Protein AF-A0A1J3DYW4-F1 (afdb_monomer_lite)

Radius of gyration: 25.85 Å; chains: 1; bounding box: 91×41×61 Å

Structure (mmCIF, N/CA/C/O backbone):
data_AF-A0A1J3DYW4-F1
#
_entry.id   AF-A0A1J3DYW4-F1
#
loop_
_atom_site.group_PDB
_atom_site.id
_atom_site.type_symbol
_atom_site.label_atom_id
_atom_site.label_alt_id
_atom_site.label_comp_id
_atom_site.label_asym_id
_atom_site.label_entity_id
_atom_site.label_seq_id
_atom_site.pdbx_PDB_ins_code
_atom_site.Cartn_x
_atom_site.Cartn_y
_atom_site.Cartn_z
_atom_site.occupancy
_atom_site.B_iso_or_equiv
_atom_site.auth_seq_id
_atom_site.auth_comp_id
_atom_site.auth_asym_id
_atom_site.auth_atom_id
_atom_site.pdbx_PDB_model_num
ATOM 1 N N . VAL A 1 1 ? -11.885 -9.796 25.491 1.00 83.81 1 VAL A N 1
ATOM 2 C CA . VAL A 1 1 ? -11.587 -8.371 25.211 1.00 83.81 1 VAL A CA 1
ATOM 3 C C . VAL A 1 1 ? -12.861 -7.568 24.976 1.00 83.81 1 VAL A C 1
ATOM 5 O O . VAL A 1 1 ? -13.118 -6.668 25.764 1.00 83.81 1 VAL A O 1
ATOM 8 N N . ALA A 1 2 ? -13.707 -7.932 24.002 1.00 85.75 2 ALA A N 1
ATOM 9 C CA . ALA A 1 2 ? -14.958 -7.214 23.707 1.00 85.75 2 ALA A CA 1
ATOM 10 C C . ALA A 1 2 ? -15.879 -7.002 24.930 1.00 85.75 2 ALA A C 1
ATOM 12 O O . ALA A 1 2 ? -16.337 -5.891 25.163 1.00 85.75 2 ALA A O 1
ATOM 13 N N . SER A 1 3 ? -16.066 -8.018 25.781 1.00 86.50 3 SER A N 1
ATOM 14 C CA . SER A 1 3 ? -16.864 -7.903 27.018 1.00 86.50 3 SER A CA 1
ATOM 15 C C . SER A 1 3 ? -16.279 -6.935 28.057 1.00 86.50 3 SER A C 1
ATOM 17 O O . SER A 1 3 ? -17.017 -6.285 28.795 1.00 86.50 3 SER A O 1
ATOM 19 N N . ILE A 1 4 ? -14.949 -6.826 28.120 1.00 88.75 4 ILE A N 1
ATOM 20 C CA . ILE A 1 4 ? -14.252 -5.894 29.014 1.00 88.75 4 ILE A CA 1
ATOM 21 C C . ILE A 1 4 ? -14.426 -4.469 28.486 1.00 88.75 4 ILE A C 1
ATOM 23 O O . ILE A 1 4 ? -14.800 -3.584 29.251 1.00 88.75 4 ILE A O 1
ATOM 27 N N . LEU A 1 5 ? -14.227 -4.268 27.178 1.00 87.50 5 LEU A N 1
ATOM 28 C CA . LEU A 1 5 ? -14.462 -2.983 26.518 1.00 87.50 5 LEU A CA 1
ATOM 29 C C . LEU A 1 5 ? -15.913 -2.530 26.687 1.00 87.50 5 LEU A C 1
ATOM 31 O O . LEU A 1 5 ? -16.144 -1.393 27.078 1.00 87.50 5 LEU A O 1
ATOM 35 N N . GLU A 1 6 ? -16.892 -3.414 26.485 1.00 88.00 6 GLU A N 1
ATOM 36 C CA . GLU A 1 6 ? -18.301 -3.076 26.701 1.00 88.00 6 GLU A CA 1
ATOM 37 C C . GLU A 1 6 ? -18.555 -2.606 28.139 1.00 88.00 6 GLU A C 1
ATOM 39 O O . GLU A 1 6 ? -19.178 -1.562 28.347 1.00 88.00 6 GLU A O 1
ATOM 44 N N . LYS A 1 7 ? -18.045 -3.342 29.134 1.00 88.69 7 LYS A N 1
ATOM 45 C CA . LYS A 1 7 ? -18.214 -2.992 30.548 1.00 88.69 7 LYS A CA 1
ATOM 46 C C . LYS A 1 7 ? -17.622 -1.617 30.871 1.00 88.69 7 LYS A C 1
ATOM 48 O O . LYS A 1 7 ? -18.259 -0.839 31.575 1.00 88.69 7 LYS A O 1
ATOM 53 N N . LEU A 1 8 ? -16.432 -1.318 30.351 1.00 87.88 8 LEU A N 1
ATOM 54 C CA . LEU A 1 8 ? -15.772 -0.025 30.547 1.00 87.88 8 LEU A CA 1
ATOM 55 C C . LEU A 1 8 ? -16.524 1.113 29.842 1.00 87.88 8 LEU A C 1
ATOM 57 O O . LEU A 1 8 ? -16.696 2.188 30.409 1.00 87.88 8 LEU A O 1
ATOM 61 N N . LEU A 1 9 ? -17.043 0.866 28.637 1.00 86.88 9 LEU A N 1
ATOM 62 C CA . LEU A 1 9 ? -17.790 1.861 27.865 1.00 86.88 9 LEU A CA 1
ATOM 63 C C . LEU A 1 9 ? -19.141 2.213 28.498 1.00 86.88 9 LEU A C 1
ATOM 65 O O . LEU A 1 9 ? -19.557 3.371 28.414 1.00 86.88 9 LEU A O 1
ATOM 69 N N . ARG A 1 10 ? -19.804 1.239 29.137 1.00 86.50 10 ARG A N 1
ATOM 70 C CA . ARG A 1 10 ? -21.077 1.419 29.859 1.00 86.50 10 ARG A CA 1
ATOM 71 C C . ARG A 1 10 ? -20.917 2.005 31.265 1.00 86.50 10 ARG A C 1
ATOM 73 O O . ARG A 1 10 ? -21.919 2.371 31.869 1.00 86.50 10 ARG A O 1
ATOM 80 N N . SE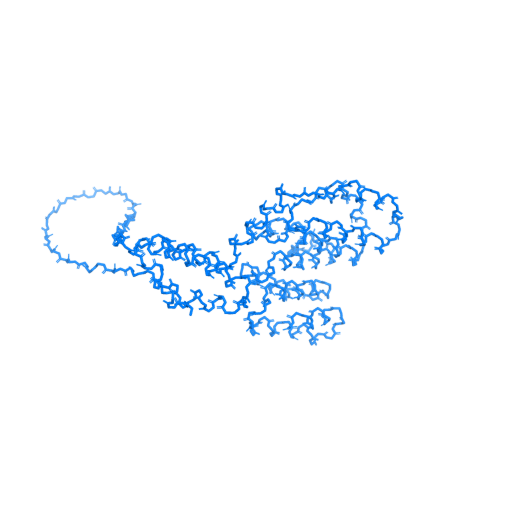R A 1 11 ? -19.697 2.086 31.797 1.00 87.12 11 SER A N 1
ATOM 81 C CA . SER A 1 11 ? -19.447 2.692 33.109 1.00 87.12 11 SER A CA 1
ATOM 82 C C . SER A 1 11 ? -19.747 4.194 33.090 1.00 87.12 11 SER A C 1
ATOM 84 O O . SER A 1 11 ? -19.424 4.889 32.128 1.00 87.12 11 SER A O 1
ATOM 86 N N . GLU A 1 12 ? -20.325 4.736 34.162 1.00 81.75 12 GLU A N 1
ATOM 87 C CA . GLU A 1 12 ? -20.542 6.186 34.296 1.00 81.75 12 GLU A CA 1
ATOM 88 C C . GLU A 1 12 ? -19.220 6.954 34.479 1.00 81.75 12 GLU A C 1
ATOM 90 O O . GLU A 1 12 ? -19.135 8.145 34.167 1.00 81.75 12 GLU A O 1
ATOM 95 N N . SER A 1 13 ? -18.162 6.268 34.929 1.00 87.62 13 SER A N 1
ATOM 96 C CA . SER A 1 13 ? -16.843 6.859 35.150 1.00 87.62 13 SER A CA 1
ATOM 97 C C . SER A 1 13 ? -16.181 7.300 33.841 1.00 87.62 13 SER A C 1
ATOM 99 O O . SER A 1 13 ? -16.144 6.567 32.850 1.00 87.62 13 SER A O 1
ATOM 101 N N . LYS A 1 14 ? -15.605 8.508 33.845 1.00 86.19 14 LYS A N 1
ATOM 102 C CA . LYS A 1 14 ? -14.791 9.009 32.726 1.00 86.19 14 LYS A CA 1
ATOM 103 C C . LYS A 1 14 ? -13.456 8.272 32.615 1.00 86.19 14 LYS A C 1
ATOM 105 O O . LYS A 1 14 ? -12.987 8.064 31.499 1.00 86.19 14 LYS A O 1
ATOM 110 N N . ASP A 1 15 ? -12.881 7.856 33.739 1.00 89.62 15 ASP A N 1
ATOM 111 C CA . ASP A 1 15 ? -11.576 7.188 33.771 1.00 89.62 15 ASP A CA 1
ATOM 112 C C . ASP A 1 15 ? -11.649 5.797 33.129 1.00 89.62 15 ASP A C 1
ATOM 114 O O . ASP A 1 15 ? -10.761 5.414 32.371 1.00 89.62 15 ASP A O 1
ATOM 118 N N . ASP A 1 16 ? -12.762 5.084 33.328 1.00 89.56 16 ASP A N 1
ATOM 119 C CA . ASP A 1 16 ? -13.006 3.784 32.691 1.00 89.56 16 ASP A CA 1
ATOM 120 C C . ASP A 1 16 ? -13.134 3.918 31.167 1.00 89.56 16 ASP A C 1
ATOM 122 O O . ASP A 1 16 ? -12.628 3.083 30.415 1.00 89.56 16 ASP A O 1
ATOM 126 N N . ALA A 1 17 ? -13.766 4.997 30.692 1.00 87.25 17 ALA A N 1
ATOM 127 C CA . ALA A 1 17 ? -13.866 5.284 29.264 1.00 87.25 17 ALA A CA 1
ATOM 128 C C . ALA A 1 17 ? -12.496 5.617 28.648 1.00 87.25 17 ALA A C 1
ATOM 130 O O . ALA A 1 17 ? -12.207 5.180 27.535 1.00 87.25 17 ALA A O 1
ATOM 131 N N . LEU A 1 18 ? -11.635 6.349 29.364 1.00 90.56 18 LEU A N 1
ATOM 132 C CA . LEU A 1 18 ? -10.259 6.615 28.927 1.00 90.56 18 LEU A CA 1
ATOM 133 C C . LEU A 1 18 ? -9.419 5.333 28.893 1.00 90.56 18 LEU A C 1
ATOM 135 O O . LEU A 1 18 ? -8.692 5.111 27.925 1.00 90.56 18 LEU A O 1
ATOM 139 N N . LEU A 1 19 ? -9.573 4.458 29.890 1.00 92.94 19 LEU A N 1
ATOM 140 C CA . LEU A 1 19 ? -8.917 3.152 29.910 1.00 92.94 19 LEU A CA 1
ATOM 141 C C . LEU A 1 19 ? -9.352 2.288 28.716 1.00 92.94 19 LEU A C 1
ATOM 143 O O . LEU A 1 19 ? -8.514 1.642 28.093 1.00 92.94 19 LEU A O 1
ATOM 147 N N . ALA A 1 20 ? -10.637 2.317 28.346 1.00 91.75 20 ALA A N 1
ATOM 148 C CA . ALA A 1 20 ? -11.128 1.618 27.158 1.00 91.75 20 ALA A CA 1
ATOM 149 C C . ALA A 1 20 ? -10.467 2.123 25.864 1.00 91.75 20 ALA A C 1
ATOM 151 O O . ALA A 1 20 ? -10.117 1.314 25.006 1.00 91.75 20 ALA A O 1
ATOM 152 N N . LEU A 1 21 ? -10.262 3.441 25.730 1.00 91.50 21 LEU A N 1
ATOM 153 C CA . LEU A 1 21 ? -9.551 4.017 24.583 1.00 91.50 21 LEU A CA 1
ATOM 154 C C . LEU A 1 21 ? -8.080 3.586 24.561 1.00 91.50 21 LEU A C 1
ATOM 156 O O . LEU A 1 21 ? -7.573 3.230 23.503 1.00 91.50 21 LEU A O 1
ATOM 160 N N . GLN A 1 22 ? -7.409 3.571 25.716 1.00 93.12 22 GLN A N 1
ATOM 161 C CA . GLN A 1 22 ? -6.020 3.119 25.810 1.00 93.12 22 GLN A CA 1
ATOM 162 C C . GLN A 1 22 ? -5.874 1.643 25.422 1.00 93.12 22 GLN A C 1
ATOM 164 O O . GLN A 1 22 ? -4.984 1.310 24.647 1.00 93.12 22 GLN A O 1
ATOM 169 N N . ILE A 1 23 ? -6.782 0.780 25.893 1.00 92.94 23 ILE A N 1
ATOM 170 C CA . ILE A 1 23 ? -6.826 -0.630 25.483 1.00 92.94 23 ILE A CA 1
ATOM 171 C C . ILE A 1 23 ? -7.050 -0.735 23.969 1.00 92.94 23 ILE A C 1
ATOM 173 O O . ILE A 1 23 ? -6.397 -1.538 23.317 1.00 92.94 23 ILE A O 1
ATOM 177 N N . ALA A 1 24 ? -7.941 0.074 23.388 1.00 92.44 24 ALA A N 1
ATOM 178 C CA . ALA A 1 24 ? -8.177 0.052 21.946 1.00 92.44 24 ALA A CA 1
ATOM 179 C C . ALA A 1 24 ? -6.919 0.422 21.138 1.00 92.44 24 ALA A C 1
ATOM 181 O O . ALA A 1 24 ? -6.629 -0.248 20.152 1.00 92.44 24 ALA A O 1
ATOM 182 N N . PHE A 1 25 ? -6.155 1.435 21.563 1.00 93.31 25 PHE A N 1
ATOM 183 C CA . PHE A 1 25 ? -4.882 1.782 20.919 1.00 93.31 25 PHE A CA 1
ATOM 184 C C . PHE A 1 25 ? -3.828 0.679 21.072 1.00 93.31 25 PHE A C 1
ATOM 186 O O . PHE A 1 25 ? -3.186 0.323 20.089 1.00 93.31 25 PHE A O 1
ATOM 193 N N . ASP A 1 26 ? -3.700 0.095 22.265 1.00 93.94 26 ASP A N 1
ATOM 194 C CA . ASP A 1 26 ? -2.751 -0.995 22.533 1.00 93.94 26 ASP A CA 1
ATOM 195 C C . ASP A 1 26 ? -3.051 -2.244 21.688 1.00 93.94 26 ASP A C 1
ATOM 197 O O . ASP A 1 26 ? -2.144 -2.876 21.149 1.00 93.94 26 ASP A O 1
ATOM 201 N N . LEU A 1 27 ? -4.336 -2.560 21.496 1.00 91.94 27 LEU A N 1
ATOM 202 C CA . LEU A 1 27 ? -4.761 -3.635 20.600 1.00 91.94 27 LEU A CA 1
ATOM 203 C C . LEU A 1 27 ? -4.361 -3.349 19.151 1.00 91.94 27 LEU A C 1
ATOM 205 O O . LEU A 1 27 ? -3.841 -4.234 18.482 1.00 91.94 27 LEU A O 1
ATOM 209 N N . VAL A 1 28 ? -4.587 -2.126 18.666 1.00 90.00 28 VAL A N 1
ATOM 210 C CA . VAL A 1 28 ? -4.258 -1.741 17.282 1.00 90.00 28 VAL A CA 1
ATOM 211 C C . VAL A 1 28 ? -2.754 -1.817 17.011 1.00 90.00 28 VAL A C 1
ATOM 213 O O . VAL A 1 28 ? -2.355 -2.135 15.894 1.00 90.00 28 VAL A O 1
ATOM 216 N N . GLU A 1 29 ? -1.916 -1.542 18.012 1.00 87.69 29 GLU A N 1
ATOM 217 C CA . GLU A 1 29 ? -0.458 -1.618 17.876 1.00 87.69 29 GLU A CA 1
ATOM 218 C C . GLU A 1 29 ? 0.088 -3.052 17.936 1.00 87.69 29 GLU A C 1
ATOM 220 O O . GLU A 1 29 ? 1.069 -3.350 17.252 1.00 87.69 29 GLU A O 1
ATOM 225 N N . ASN A 1 30 ? -0.526 -3.937 18.732 1.00 89.19 30 ASN A N 1
ATOM 226 C CA . ASN A 1 30 ? 0.065 -5.239 19.066 1.00 89.19 30 ASN A CA 1
ATOM 227 C C . ASN A 1 30 ? -0.644 -6.459 18.458 1.00 89.19 30 ASN A C 1
ATOM 229 O O . ASN A 1 30 ? -0.030 -7.523 18.370 1.00 89.19 30 ASN A O 1
ATOM 233 N N . GLU A 1 31 ? -1.905 -6.344 18.040 1.00 89.44 31 GLU A N 1
ATOM 234 C CA . GLU A 1 31 ? -2.703 -7.480 17.565 1.00 89.44 31 GLU A CA 1
ATOM 235 C C . GLU A 1 31 ? -2.880 -7.501 16.038 1.00 89.44 31 GLU A C 1
ATOM 237 O O . GLU A 1 31 ? -2.661 -6.521 15.325 1.00 89.44 31 GLU A O 1
ATOM 242 N N . HIS A 1 32 ? -3.294 -8.653 15.504 1.00 83.31 32 HIS A N 1
ATOM 243 C CA . HIS A 1 32 ? -3.508 -8.837 14.066 1.00 83.31 32 HIS A CA 1
ATOM 244 C C . HIS A 1 32 ? -4.858 -8.277 13.580 1.00 83.31 32 HIS A C 1
ATOM 246 O O . HIS A 1 32 ? -5.857 -8.316 14.298 1.00 83.31 32 HIS A O 1
ATOM 252 N N . GLN A 1 33 ? -4.930 -7.860 12.308 1.00 81.12 33 GLN A N 1
ATOM 253 C CA . GLN A 1 33 ? -6.123 -7.235 11.710 1.00 81.12 33 GLN A CA 1
ATOM 254 C C . GLN A 1 33 ? -7.400 -8.081 11.856 1.00 81.12 33 GLN A C 1
ATOM 256 O O . GLN A 1 33 ? -8.452 -7.557 12.215 1.00 81.12 33 GLN A O 1
ATOM 261 N N . ALA A 1 34 ? -7.310 -9.399 11.641 1.00 82.25 34 ALA A N 1
ATOM 262 C CA . ALA A 1 34 ? -8.445 -10.310 11.808 1.00 82.25 34 ALA A CA 1
ATOM 263 C C . ALA A 1 34 ? -9.000 -10.296 13.245 1.00 82.25 34 ALA A C 1
ATOM 265 O O . ALA A 1 34 ? -10.214 -10.343 13.456 1.00 82.25 34 ALA A O 1
ATOM 266 N N . PHE A 1 35 ? -8.117 -10.178 14.241 1.00 86.56 35 PHE A N 1
ATOM 267 C CA . PHE A 1 35 ? -8.521 -10.067 15.636 1.00 86.56 35 PHE A CA 1
ATOM 268 C C . PHE A 1 35 ? -9.217 -8.728 15.904 1.00 86.56 35 PHE A C 1
ATOM 270 O O . PHE A 1 35 ? -10.291 -8.722 16.504 1.00 86.56 35 PHE A O 1
ATOM 277 N N . LEU A 1 36 ? -8.676 -7.614 15.402 1.00 86.44 36 LEU A N 1
ATOM 278 C CA . LEU A 1 36 ? -9.275 -6.280 15.556 1.00 86.44 36 LEU A CA 1
ATOM 279 C C . LEU A 1 36 ? -10.687 -6.201 14.966 1.00 86.44 36 LEU A C 1
ATOM 281 O O . LEU A 1 36 ? -11.605 -5.733 15.644 1.00 86.44 36 LEU A O 1
ATOM 285 N N . MET A 1 37 ? -10.874 -6.739 13.757 1.00 83.19 37 MET A N 1
ATOM 286 C CA . MET A 1 37 ? -12.188 -6.840 13.112 1.00 83.19 37 MET A CA 1
ATOM 287 C C . MET A 1 37 ? -13.156 -7.652 13.977 1.00 83.19 37 MET A C 1
ATOM 289 O O . MET A 1 37 ? -14.240 -7.176 14.313 1.00 83.19 37 MET A O 1
ATOM 293 N N . SER A 1 38 ? -12.719 -8.820 14.466 1.00 85.25 38 SER A N 1
ATOM 294 C CA . SER A 1 38 ? -13.550 -9.652 15.341 1.00 85.25 38 SER A CA 1
ATOM 295 C C . SER A 1 38 ? -13.954 -8.929 16.633 1.00 85.25 38 SER A C 1
ATOM 297 O O . SER A 1 38 ? -15.106 -9.021 17.056 1.00 85.25 38 SER A O 1
ATOM 299 N N . VAL A 1 39 ? -13.049 -8.165 17.256 1.00 87.12 39 VAL A N 1
ATOM 300 C CA . VAL A 1 39 ? -13.354 -7.396 18.471 1.00 87.12 39 VAL A CA 1
ATOM 301 C C . VAL A 1 39 ? -14.363 -6.288 18.169 1.00 87.12 39 VAL A C 1
ATOM 303 O O . VAL A 1 39 ? -15.278 -6.082 18.966 1.00 87.12 39 VAL A O 1
ATOM 306 N N . GLY A 1 40 ? -14.231 -5.613 17.024 1.00 84.75 40 GLY A N 1
ATOM 307 C CA . GLY A 1 40 ? -15.171 -4.594 16.555 1.00 84.75 40 GLY A CA 1
ATOM 308 C C . GLY A 1 40 ? -16.584 -5.135 16.309 1.00 84.75 40 GLY A C 1
ATOM 309 O O . GLY A 1 40 ? -17.561 -4.501 16.726 1.00 84.75 40 GLY A O 1
ATOM 310 N N . ASP A 1 41 ? -16.687 -6.317 15.698 1.00 85.88 41 ASP A N 1
ATOM 311 C CA . ASP A 1 41 ? -17.957 -6.972 15.356 1.00 85.88 41 ASP A CA 1
ATOM 312 C C . ASP A 1 41 ? -18.692 -7.521 16.586 1.00 85.88 41 ASP A C 1
ATOM 314 O O . ASP A 1 41 ? -19.920 -7.483 16.658 1.00 85.88 41 ASP A O 1
ATOM 318 N N . HIS A 1 42 ? -17.948 -7.983 17.595 1.00 87.88 42 HIS A N 1
ATOM 319 C CA . HIS A 1 42 ? -18.517 -8.509 18.840 1.00 87.88 42 HIS A CA 1
ATOM 320 C C . HIS A 1 42 ? -18.944 -7.416 19.835 1.00 87.88 42 HIS A C 1
ATOM 322 O O . HIS A 1 42 ? -19.488 -7.738 20.895 1.00 87.88 42 HIS A O 1
ATOM 328 N N . LEU A 1 43 ? -18.710 -6.132 19.535 1.00 85.25 43 LEU A N 1
ATOM 329 C CA . LEU A 1 43 ? -19.205 -5.026 20.355 1.00 85.25 43 LEU A CA 1
ATOM 330 C C . LEU A 1 43 ? -20.682 -4.733 20.024 1.00 85.25 43 LEU A C 1
ATOM 332 O O . LEU A 1 43 ? -20.987 -4.345 18.890 1.00 85.25 43 LEU A O 1
ATOM 336 N N . PRO A 1 44 ? -21.603 -4.871 20.998 1.00 80.38 44 PRO A N 1
ATOM 337 C CA . PRO A 1 44 ? -23.033 -4.788 20.740 1.00 80.38 44 PRO A CA 1
ATOM 338 C C . PRO A 1 44 ? -23.460 -3.398 20.271 1.00 80.38 44 PRO A C 1
ATOM 340 O O . PRO A 1 44 ? -23.010 -2.371 20.781 1.00 80.38 44 PRO A O 1
ATOM 343 N N . ALA A 1 45 ? -24.380 -3.373 19.306 1.00 76.50 45 ALA A N 1
ATOM 344 C CA . ALA A 1 45 ? -25.013 -2.138 18.873 1.00 76.50 45 ALA A CA 1
ATOM 345 C C . ALA A 1 45 ? -25.814 -1.503 20.032 1.00 76.50 45 ALA A C 1
ATOM 347 O O . ALA A 1 45 ? -26.379 -2.225 20.863 1.00 76.50 45 ALA A O 1
ATOM 348 N N . PRO A 1 46 ? -25.876 -0.161 20.109 1.00 72.69 46 PRO A N 1
ATOM 349 C CA . PRO A 1 46 ? -26.730 0.519 21.075 1.00 72.69 46 PRO A CA 1
ATOM 350 C C . PRO A 1 46 ? -28.194 0.104 20.866 1.00 72.69 46 PRO A C 1
ATOM 352 O O . PRO A 1 46 ? -28.643 -0.088 19.735 1.00 72.69 46 PRO A O 1
ATOM 355 N N . LYS A 1 47 ? -28.942 -0.069 21.961 1.00 59.91 47 LYS A N 1
ATOM 356 C CA . LYS A 1 47 ? -30.343 -0.496 21.898 1.00 59.91 47 LYS A CA 1
ATOM 357 C C . LYS A 1 47 ? -31.205 0.665 21.403 1.00 59.91 47 LYS A C 1
ATOM 359 O O . LYS A 1 47 ? -31.433 1.620 22.133 1.00 59.91 47 LYS A O 1
ATOM 364 N N . THR A 1 48 ? -31.743 0.564 20.195 1.00 45.94 48 THR A N 1
ATOM 365 C CA . THR A 1 48 ? -32.867 1.395 19.751 1.00 45.94 48 THR A CA 1
ATOM 366 C C . THR A 1 48 ? -34.171 0.665 20.080 1.00 45.94 48 THR A C 1
ATOM 368 O O . THR A 1 48 ? -34.400 -0.454 19.622 1.00 45.94 48 THR A O 1
ATOM 371 N N . ARG A 1 49 ? -35.026 1.249 20.932 1.00 37.78 49 ARG A N 1
ATOM 372 C CA . ARG A 1 49 ? -36.377 0.716 21.183 1.00 37.78 49 ARG A CA 1
ATOM 373 C C . ARG A 1 49 ? -37.338 1.226 20.099 1.00 37.78 49 ARG A C 1
ATOM 375 O O . ARG A 1 49 ? -37.404 2.437 19.909 1.00 37.78 49 ARG A O 1
ATOM 382 N N . PRO A 1 50 ? -38.118 0.357 19.434 1.00 34.97 50 PRO A N 1
ATOM 383 C CA . PRO A 1 50 ? -39.292 0.784 18.680 1.00 34.97 50 PRO A CA 1
ATOM 384 C C . PRO A 1 50 ? -40.418 1.125 19.667 1.00 34.97 50 PRO A C 1
ATOM 386 O O . PRO A 1 50 ? -40.726 0.315 20.541 1.00 34.97 50 PRO A O 1
ATOM 389 N N . VAL A 1 51 ? -41.033 2.304 19.550 1.00 37.78 51 VAL A N 1
ATOM 390 C CA . VAL A 1 51 ? -42.246 2.634 20.317 1.00 37.78 51 VAL A CA 1
ATOM 391 C C . VAL A 1 51 ? -43.454 2.053 19.581 1.00 37.78 51 VAL A C 1
ATOM 393 O O . VAL A 1 51 ? -43.692 2.368 18.417 1.00 37.78 51 VAL A O 1
ATOM 396 N N . GLU A 1 52 ? -44.206 1.182 20.255 1.00 36.97 52 GLU A N 1
ATOM 397 C CA . GLU A 1 52 ? -45.478 0.646 19.769 1.00 36.97 52 GLU A CA 1
ATOM 398 C C . GLU A 1 52 ? -46.516 1.772 19.651 1.00 36.97 52 GLU A C 1
ATOM 400 O O . GLU A 1 52 ? -46.842 2.459 20.622 1.00 36.97 52 GLU A O 1
ATOM 405 N N . ALA A 1 53 ? -47.044 1.964 18.441 1.00 32.25 53 ALA A N 1
ATOM 406 C CA . ALA A 1 53 ? -48.086 2.939 18.160 1.00 32.25 53 ALA A CA 1
ATOM 407 C C . ALA A 1 53 ? -49.390 2.564 18.886 1.00 32.25 53 ALA A C 1
ATOM 409 O O . ALA A 1 53 ? -50.070 1.603 18.526 1.00 32.25 53 ALA A O 1
ATOM 410 N N . SER A 1 54 ? -49.768 3.356 19.890 1.00 29.58 54 SER A N 1
ATOM 411 C CA . SER A 1 54 ? -51.102 3.298 20.490 1.00 29.58 54 SER A CA 1
ATOM 412 C C . SER A 1 54 ? -52.091 4.015 19.568 1.00 29.58 54 SER A C 1
ATOM 414 O O . SER A 1 54 ? -52.047 5.234 19.426 1.00 29.58 54 SER A O 1
ATOM 416 N N . THR A 1 55 ? -52.967 3.259 18.909 1.00 27.69 55 THR A N 1
ATOM 417 C CA . THR A 1 55 ? -54.041 3.784 18.055 1.00 27.69 55 THR A CA 1
ATOM 418 C C . THR A 1 55 ? -55.221 4.224 18.922 1.00 27.69 55 THR A C 1
ATOM 420 O O . THR A 1 55 ? -55.974 3.391 19.424 1.00 27.69 55 THR A O 1
ATOM 423 N N . THR A 1 56 ? -55.426 5.531 19.080 1.00 27.86 56 THR A N 1
ATOM 424 C CA . THR A 1 56 ? -56.706 6.098 19.526 1.00 27.86 56 THR A CA 1
ATOM 425 C C . THR A 1 56 ? -57.475 6.633 18.321 1.00 27.86 56 THR A C 1
ATOM 427 O O . THR A 1 56 ? -57.052 7.563 17.641 1.00 27.86 56 THR A O 1
ATOM 430 N N . GLN A 1 57 ? -58.611 5.992 18.048 1.00 34.28 57 GLN A N 1
ATOM 431 C CA . GLN A 1 57 ? -59.623 6.421 17.086 1.00 34.28 57 GLN A CA 1
ATOM 432 C C . GLN A 1 57 ? -60.237 7.764 17.510 1.00 34.28 57 GLN A C 1
ATOM 434 O O . GLN A 1 57 ? -60.552 7.942 18.685 1.00 34.28 57 GLN A O 1
ATOM 439 N N . ASN A 1 58 ? -60.483 8.659 16.549 1.00 28.31 58 ASN A N 1
ATOM 440 C CA . ASN A 1 58 ? -61.701 9.472 16.533 1.00 28.31 58 ASN A CA 1
ATOM 441 C C . ASN A 1 58 ? -62.009 9.991 15.119 1.00 28.31 58 ASN A C 1
ATOM 443 O O . ASN A 1 58 ? -61.131 10.470 14.405 1.00 28.31 58 ASN A O 1
ATOM 447 N N . GLU A 1 59 ? -63.276 9.836 14.739 1.00 25.75 59 GLU A N 1
ATOM 448 C CA . GLU A 1 59 ? -63.875 10.112 13.432 1.00 25.75 59 GLU A CA 1
ATOM 449 C C . GLU A 1 59 ? -64.357 11.574 13.263 1.00 25.75 59 GLU A C 1
ATOM 451 O O . GLU A 1 59 ? -64.740 12.215 14.240 1.00 25.75 59 GLU A O 1
ATOM 456 N N . ASN A 1 60 ? -64.500 11.978 11.983 1.00 28.83 60 ASN A N 1
ATOM 457 C CA . ASN A 1 60 ? -65.423 12.987 11.399 1.00 28.83 60 ASN A CA 1
ATOM 458 C C . ASN A 1 60 ? -65.057 14.490 11.579 1.00 28.83 60 ASN A C 1
ATOM 460 O O . ASN A 1 60 ? -64.644 14.898 12.652 1.00 28.83 60 ASN A O 1
ATOM 464 N N . THR A 1 61 ? -65.147 15.419 10.603 1.00 27.25 61 THR A N 1
ATOM 465 C CA . THR A 1 61 ? -66.021 15.607 9.413 1.00 27.25 61 THR A CA 1
ATOM 466 C C . THR A 1 61 ? -65.429 16.588 8.356 1.00 27.25 61 THR A C 1
ATOM 468 O O . THR A 1 61 ? -64.927 17.640 8.731 1.00 27.25 61 THR A O 1
ATOM 471 N N . ALA A 1 62 ? -65.628 16.268 7.063 1.00 29.97 62 ALA A N 1
ATOM 472 C CA . ALA A 1 62 ? -66.001 17.082 5.872 1.00 29.97 62 ALA A CA 1
ATOM 473 C C . ALA A 1 62 ? -65.401 18.486 5.534 1.00 29.97 62 ALA A C 1
ATOM 475 O O . ALA A 1 62 ? -65.603 19.451 6.267 1.00 29.97 62 ALA A O 1
ATOM 476 N N . GLY A 1 63 ? -64.878 18.630 4.295 1.00 28.31 63 GLY A N 1
ATOM 477 C CA . GLY A 1 63 ? -64.741 19.900 3.537 1.00 28.31 63 GLY A CA 1
ATOM 478 C C . GLY A 1 63 ? -63.790 19.837 2.314 1.00 28.31 63 GLY A C 1
ATOM 479 O O . GLY A 1 63 ? -62.699 19.308 2.441 1.00 28.31 63 GLY A O 1
ATOM 480 N N . ASP A 1 64 ? -64.213 20.352 1.151 1.00 29.05 64 ASP A N 1
ATOM 481 C CA . ASP A 1 64 ? -63.677 20.209 -0.231 1.00 29.05 64 ASP A CA 1
ATOM 482 C C . ASP A 1 64 ? -62.230 20.702 -0.572 1.00 29.05 64 ASP A C 1
ATOM 484 O O . ASP A 1 64 ? -61.785 21.738 -0.094 1.00 29.05 64 ASP A O 1
ATOM 488 N N . VAL A 1 65 ? -61.588 19.952 -1.498 1.00 33.72 65 VAL A N 1
ATOM 489 C CA . VAL A 1 65 ? -60.485 20.135 -2.515 1.00 33.72 65 VAL A CA 1
ATOM 490 C C . VAL A 1 65 ? -59.875 21.527 -2.877 1.00 33.72 65 VAL A C 1
ATOM 492 O O . VAL A 1 65 ? -60.585 22.520 -2.747 1.00 33.72 65 VAL A O 1
ATOM 495 N N . PRO A 1 66 ? -58.688 21.639 -3.574 1.00 44.78 66 PRO A N 1
ATOM 496 C CA . PRO A 1 66 ? -57.567 20.690 -3.856 1.00 44.78 66 PRO A CA 1
ATOM 497 C C . PRO A 1 66 ? -56.101 21.282 -3.830 1.00 44.78 66 PRO A C 1
ATOM 499 O O . PRO A 1 66 ? -55.904 22.487 -3.736 1.00 44.78 66 PRO A O 1
ATOM 502 N N . MET A 1 67 ? -55.094 20.411 -4.078 1.00 35.53 67 MET A N 1
ATOM 503 C CA . MET A 1 67 ? -53.696 20.639 -4.559 1.00 35.53 67 MET A CA 1
ATOM 504 C C . MET A 1 67 ? -52.589 21.117 -3.586 1.00 35.53 67 MET A C 1
ATOM 506 O O . MET A 1 67 ? -52.374 22.313 -3.453 1.00 35.53 67 MET A O 1
ATOM 510 N N . THR A 1 68 ? -51.767 20.174 -3.096 1.00 29.22 68 THR A N 1
ATOM 511 C CA . THR A 1 68 ? -50.280 20.234 -3.060 1.00 29.22 68 THR A CA 1
ATOM 512 C C . THR A 1 68 ? -49.733 18.830 -2.772 1.00 29.22 68 THR A C 1
ATOM 514 O O . THR A 1 68 ? -50.038 18.262 -1.727 1.00 29.22 68 THR A O 1
ATOM 517 N N . ASP A 1 69 ? -48.948 18.269 -3.694 1.00 30.64 69 ASP A N 1
ATOM 518 C CA . ASP A 1 69 ? -48.224 17.005 -3.508 1.00 30.64 69 ASP A CA 1
ATOM 519 C C . ASP A 1 69 ? -46.874 17.304 -2.835 1.00 30.64 69 ASP A C 1
ATOM 521 O O . ASP A 1 69 ? -45.838 17.434 -3.483 1.00 30.64 69 ASP A O 1
ATOM 525 N N . GLU A 1 70 ? -46.915 17.514 -1.519 1.00 29.67 70 GLU A N 1
ATOM 526 C CA . GLU A 1 70 ? -45.740 17.450 -0.653 1.00 29.67 70 GLU A CA 1
ATOM 527 C C . GLU A 1 70 ? -45.923 16.262 0.289 1.00 29.67 70 GLU A C 1
ATOM 529 O O . GLU A 1 70 ? -46.694 16.294 1.249 1.00 29.67 70 GLU A O 1
ATOM 534 N N . THR A 1 71 ? -45.218 15.179 -0.029 1.00 30.34 71 THR A N 1
ATOM 535 C CA . THR A 1 71 ? -45.038 14.011 0.835 1.00 30.34 71 THR A CA 1
ATOM 536 C C . THR A 1 71 ? -44.583 14.475 2.228 1.00 30.34 71 THR A C 1
ATOM 538 O O . THR A 1 71 ? -43.494 15.047 2.335 1.00 30.34 71 THR A O 1
ATOM 541 N N . PRO A 1 72 ? -45.343 14.243 3.316 1.00 29.47 72 PRO A N 1
ATOM 542 C CA . PRO A 1 72 ? -44.872 14.564 4.651 1.00 29.47 72 PRO A CA 1
ATOM 543 C C . PRO A 1 72 ? -43.830 13.516 5.040 1.00 29.47 72 PRO A C 1
ATOM 545 O O . PRO A 1 72 ? -44.166 12.369 5.341 1.00 29.47 72 PRO A O 1
ATOM 548 N N . SER A 1 73 ? -42.556 13.904 5.026 1.00 30.14 73 SER A N 1
ATOM 549 C CA . SER A 1 73 ? -41.506 13.169 5.725 1.00 30.14 73 SER A CA 1
ATOM 550 C C . SER A 1 73 ? -41.884 13.114 7.201 1.00 30.14 73 SER A C 1
ATOM 552 O O . SER A 1 73 ? -41.783 14.108 7.917 1.00 30.14 73 SER A O 1
ATOM 554 N N . GLN A 1 74 ? -42.364 11.954 7.643 1.00 30.09 74 GLN A N 1
ATOM 555 C CA . GLN A 1 74 ? -42.513 11.635 9.054 1.00 30.09 74 GLN A CA 1
ATOM 556 C C . GLN A 1 74 ? -41.120 11.673 9.686 1.00 30.09 74 GLN A C 1
ATOM 558 O O . GLN A 1 74 ? -40.313 10.762 9.512 1.00 30.09 74 GLN A O 1
ATOM 563 N N . THR A 1 75 ? -40.820 12.761 10.388 1.00 31.80 75 THR A N 1
ATOM 564 C CA . THR A 1 75 ? -39.671 12.852 11.282 1.00 31.80 75 THR A CA 1
ATOM 565 C C . THR A 1 75 ? -39.978 11.974 12.489 1.00 31.80 75 THR A C 1
ATOM 567 O O . THR A 1 75 ? -40.687 12.376 13.406 1.00 31.80 75 THR A O 1
ATOM 570 N N . THR A 1 76 ? -39.505 10.732 12.460 1.00 31.59 76 THR A N 1
ATOM 571 C CA . THR A 1 76 ? -39.523 9.850 13.626 1.00 31.59 76 THR A CA 1
ATOM 572 C C . THR A 1 76 ? -38.558 10.430 14.660 1.00 31.59 76 THR A C 1
ATOM 574 O O . THR A 1 76 ? -37.341 10.355 14.489 1.00 31.59 76 THR A O 1
ATOM 577 N N . GLU A 1 77 ? -39.083 11.070 15.704 1.00 33.56 77 GLU A N 1
ATOM 578 C CA . GLU A 1 77 ? -38.290 11.479 16.865 1.00 33.56 77 GLU A CA 1
ATOM 579 C C . GLU A 1 77 ? -37.862 10.225 17.639 1.00 33.56 77 GLU A C 1
ATOM 581 O O . GLU A 1 77 ? -38.689 9.450 18.120 1.00 33.56 77 GLU A O 1
ATOM 586 N N . TYR A 1 78 ? -36.550 10.001 17.723 1.00 44.06 78 TYR A N 1
ATOM 587 C CA . TYR A 1 78 ? -35.952 8.949 18.538 1.00 44.06 78 TYR A CA 1
ATOM 588 C C . TYR A 1 78 ? -35.575 9.542 19.903 1.00 44.06 78 TYR A C 1
ATOM 590 O O . TYR A 1 78 ? -34.588 10.269 20.001 1.00 44.06 78 TYR A O 1
ATOM 598 N N . GLU A 1 79 ? -36.311 9.218 20.969 1.00 42.97 79 GLU A N 1
ATOM 599 C CA . GLU A 1 79 ? -35.827 9.440 22.340 1.00 42.97 79 GLU A CA 1
ATOM 600 C C . GLU A 1 79 ? -34.819 8.339 22.697 1.00 42.97 79 GLU A C 1
ATOM 602 O O . GLU A 1 79 ? -35.173 7.226 23.092 1.00 42.97 79 GLU A O 1
ATOM 607 N N . THR A 1 80 ? -33.531 8.628 22.521 1.00 49.16 80 THR A N 1
ATOM 608 C CA . THR A 1 80 ? -32.449 7.804 23.073 1.00 49.16 80 THR A CA 1
ATOM 609 C C . THR A 1 80 ? -32.318 8.063 24.571 1.00 49.16 80 THR A C 1
ATOM 611 O O . THR A 1 80 ? -32.140 9.211 24.977 1.00 49.16 80 THR A O 1
ATOM 614 N N . ASP A 1 81 ? -32.343 7.004 25.384 1.00 64.62 81 ASP A N 1
ATOM 615 C CA . ASP A 1 81 ? -31.994 7.068 26.809 1.00 64.62 81 ASP A CA 1
ATOM 616 C C . ASP A 1 81 ? -30.597 7.722 26.955 1.00 64.62 81 ASP A C 1
ATOM 618 O O . ASP A 1 81 ? -29.662 7.295 26.262 1.00 64.62 81 ASP A O 1
ATOM 622 N N . PRO A 1 82 ? -30.409 8.769 27.786 1.00 72.50 82 PRO A N 1
ATOM 623 C CA . PRO A 1 82 ? -29.141 9.499 27.875 1.00 72.50 82 PRO A CA 1
ATOM 624 C C . PRO A 1 82 ? -27.923 8.606 28.165 1.00 72.50 82 PRO A C 1
ATOM 626 O O . PRO A 1 82 ? -26.825 8.903 27.691 1.00 72.50 82 PRO A O 1
ATOM 629 N N . ALA A 1 83 ? -28.099 7.488 28.877 1.00 73.50 83 ALA A N 1
ATOM 630 C CA . ALA A 1 83 ? -27.023 6.523 29.122 1.00 73.50 83 ALA A CA 1
ATOM 631 C C . ALA A 1 83 ? -26.614 5.741 27.855 1.00 73.50 83 ALA A C 1
ATOM 633 O O . ALA A 1 83 ? -25.422 5.517 27.619 1.00 73.50 83 ALA A O 1
ATOM 634 N N . ASP A 1 84 ? -27.577 5.370 27.006 1.00 79.75 84 ASP A N 1
ATOM 635 C CA . ASP A 1 84 ? -27.305 4.680 25.740 1.00 79.75 84 ASP A CA 1
ATOM 636 C C . ASP A 1 84 ? -26.754 5.643 24.673 1.00 79.75 84 ASP A C 1
ATOM 638 O O . ASP A 1 84 ? -25.937 5.230 23.847 1.00 79.75 84 ASP A O 1
ATOM 642 N N . ALA A 1 85 ? -27.102 6.935 24.730 1.00 82.62 85 ALA A N 1
ATOM 643 C CA . ALA A 1 85 ? -26.503 7.965 23.875 1.00 82.62 85 ALA A CA 1
ATOM 644 C C . ALA A 1 85 ? -24.998 8.151 24.158 1.00 82.62 85 ALA A C 1
ATOM 646 O O . ALA A 1 85 ? -24.182 8.169 23.232 1.00 82.62 85 ALA A O 1
ATOM 647 N N . VAL A 1 86 ? -24.608 8.208 25.439 1.00 85.00 86 VAL A N 1
ATOM 648 C CA . VAL A 1 86 ? -23.193 8.290 25.850 1.00 85.00 86 VAL A CA 1
ATOM 649 C C . VAL A 1 86 ? -22.430 7.023 25.456 1.00 85.00 86 VAL A C 1
ATOM 651 O O . VAL A 1 86 ? -21.301 7.104 24.965 1.00 85.00 86 VAL A O 1
ATOM 654 N N . TYR A 1 87 ? -23.040 5.847 25.629 1.00 85.62 87 TYR A N 1
ATOM 655 C CA . TYR A 1 87 ? -22.451 4.589 25.175 1.00 85.62 87 TYR A CA 1
ATOM 656 C C . TYR A 1 87 ? -22.241 4.574 23.655 1.00 85.62 87 TYR A C 1
ATOM 658 O O . TYR A 1 87 ? -21.158 4.208 23.202 1.00 85.62 87 TYR A O 1
ATOM 666 N N . ALA A 1 88 ? -23.226 5.021 22.870 1.00 85.94 88 ALA A N 1
ATOM 667 C CA . ALA A 1 88 ? -23.132 5.081 21.411 1.00 85.94 88 ALA A CA 1
ATOM 668 C C . ALA A 1 88 ? -21.996 6.003 20.934 1.00 85.94 88 ALA A C 1
ATOM 670 O O . ALA A 1 88 ? -21.230 5.634 20.038 1.00 85.94 88 ALA A O 1
ATOM 671 N N . GLU A 1 89 ? -21.828 7.171 21.563 1.00 88.00 89 GLU A N 1
ATOM 672 C CA . GLU A 1 89 ? -20.723 8.086 21.256 1.00 88.00 89 GLU A CA 1
ATOM 673 C C . GLU A 1 89 ? -19.361 7.428 21.535 1.00 88.00 89 GLU A C 1
ATOM 675 O O . GLU A 1 89 ? -18.463 7.430 20.687 1.00 88.00 89 GLU A O 1
ATOM 680 N N . ARG A 1 90 ? -19.202 6.821 22.717 1.00 88.75 90 ARG A N 1
ATOM 681 C CA . ARG A 1 90 ? -17.947 6.163 23.112 1.00 88.75 90 ARG A CA 1
ATOM 682 C C . ARG A 1 90 ? -17.645 4.943 22.245 1.00 88.75 90 ARG A C 1
ATOM 684 O O . ARG A 1 90 ? -16.495 4.739 21.859 1.00 88.75 90 ARG A O 1
ATOM 691 N N . LEU A 1 91 ? -18.670 4.166 21.904 1.00 88.06 91 LEU A N 1
ATOM 692 C CA . LEU A 1 91 ? -18.559 3.024 21.006 1.00 88.06 91 LEU A CA 1
ATOM 693 C C . LEU A 1 91 ? -18.088 3.461 19.618 1.00 88.06 91 LEU A C 1
ATOM 695 O O . LEU A 1 91 ? -17.217 2.813 19.046 1.00 88.06 91 LEU A O 1
ATOM 699 N N . THR A 1 92 ? -18.607 4.578 19.105 1.00 90.06 92 THR A N 1
ATOM 700 C CA . THR A 1 92 ? -18.182 5.137 17.813 1.00 90.06 92 THR A CA 1
ATOM 701 C C . THR A 1 92 ? -16.693 5.488 17.831 1.00 90.06 92 THR A C 1
ATOM 703 O O . THR A 1 92 ? -15.965 5.121 16.911 1.00 90.06 92 THR A O 1
ATOM 706 N N . LYS A 1 93 ? -16.207 6.116 18.912 1.00 90.19 93 LYS A N 1
ATOM 707 C CA . LYS A 1 93 ? -14.777 6.432 19.078 1.00 90.19 93 LYS A CA 1
ATOM 708 C C . LYS A 1 93 ? -13.911 5.175 19.137 1.00 90.19 93 LYS A C 1
ATOM 710 O O . LYS A 1 93 ? -12.911 5.101 18.433 1.00 90.19 93 LYS A O 1
ATOM 715 N N . VAL A 1 94 ? -14.301 4.177 19.934 1.00 90.50 94 VAL A N 1
ATOM 716 C CA . VAL A 1 94 ? -13.550 2.914 20.030 1.00 90.50 94 VAL A CA 1
ATOM 717 C C . VAL A 1 94 ? -13.545 2.172 18.698 1.00 90.50 94 VAL A C 1
ATOM 719 O O . VAL A 1 94 ? -12.486 1.720 18.283 1.00 90.50 94 VAL A O 1
ATOM 722 N N . LYS A 1 95 ? -14.675 2.096 17.986 1.00 89.38 95 LYS A N 1
ATOM 723 C CA . LYS A 1 95 ? -14.722 1.483 16.650 1.00 89.38 95 LYS A CA 1
ATOM 724 C C . LYS A 1 95 ? -13.826 2.220 15.649 1.00 89.38 95 LYS A C 1
ATOM 726 O O . LYS A 1 95 ? -13.140 1.559 14.883 1.00 89.38 95 LYS A O 1
ATOM 731 N N . GLY A 1 96 ? -13.768 3.553 15.702 1.00 89.31 96 GLY A N 1
ATOM 732 C CA . GLY A 1 96 ? -12.855 4.350 14.871 1.00 89.31 96 GLY A CA 1
ATOM 733 C C . GLY A 1 96 ? -11.368 4.204 15.228 1.00 89.31 96 GLY A C 1
ATOM 734 O O . GLY A 1 96 ? -10.504 4.479 14.395 1.00 89.31 96 GLY A O 1
ATOM 735 N N . ILE A 1 97 ? -11.046 3.789 16.456 1.00 91.75 97 ILE A N 1
ATOM 736 C CA . ILE A 1 97 ? -9.675 3.430 16.848 1.00 91.75 97 ILE A CA 1
ATOM 737 C C . ILE A 1 97 ? -9.364 2.009 16.389 1.00 91.75 97 ILE A C 1
ATOM 739 O O . ILE A 1 97 ? -8.359 1.809 15.721 1.00 91.75 97 ILE A O 1
ATOM 743 N N . LEU A 1 98 ? -10.243 1.046 16.689 1.00 89.06 98 LEU A N 1
ATOM 744 C CA . LEU A 1 98 ? -10.083 -0.364 16.315 1.00 89.06 98 LEU A CA 1
ATOM 745 C C . LEU A 1 98 ? -10.036 -0.578 14.797 1.00 89.06 98 LEU A C 1
ATOM 747 O O . LEU A 1 98 ? -9.396 -1.523 14.348 1.00 89.06 98 LEU A O 1
ATOM 751 N N . SER A 1 99 ? -10.668 0.298 14.008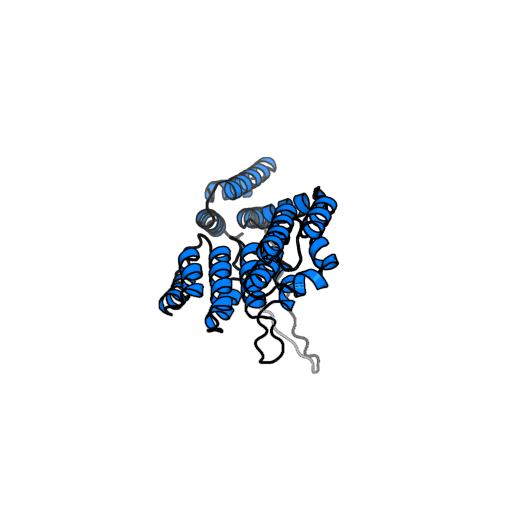 1.00 87.50 99 SER A N 1
ATOM 752 C CA . SER A 1 99 ? -10.528 0.296 12.548 1.00 87.50 99 SER A CA 1
ATOM 753 C C . SER A 1 99 ? -9.134 0.713 12.068 1.00 87.50 99 SER A C 1
ATOM 755 O O . SER A 1 99 ? -8.848 0.569 10.888 1.00 87.50 99 SER A O 1
ATOM 757 N N . GLY A 1 100 ? -8.290 1.271 12.941 1.00 88.38 100 GLY A N 1
ATOM 758 C CA . GLY A 1 100 ? -6.955 1.784 12.626 1.00 88.38 100 GLY A CA 1
ATOM 759 C C . GLY A 1 100 ? -6.943 3.173 11.979 1.00 88.38 100 GLY A C 1
ATOM 760 O O . GLY A 1 100 ? -5.912 3.852 12.001 1.00 88.38 100 GLY A O 1
ATOM 761 N N . GLU A 1 101 ? -8.083 3.659 11.473 1.00 88.00 101 GLU A N 1
ATOM 762 C CA . GLU A 1 101 ? -8.177 4.940 10.760 1.00 88.00 101 GLU A CA 1
ATOM 763 C C . GLU A 1 101 ? -7.715 6.124 11.617 1.00 88.00 101 GLU A C 1
ATOM 765 O O . GLU A 1 101 ? -6.980 6.989 11.136 1.00 88.00 101 GLU A O 1
ATOM 770 N N . THR A 1 102 ? -8.092 6.145 12.900 1.00 90.88 102 THR A N 1
ATOM 771 C CA . THR A 1 102 ? -7.694 7.222 13.821 1.00 90.88 102 THR A CA 1
ATOM 772 C C . THR A 1 102 ? -6.174 7.252 14.017 1.00 90.88 102 THR A C 1
ATOM 774 O O . THR A 1 102 ? -5.555 8.312 13.909 1.00 90.88 102 THR A O 1
ATOM 777 N N . SER A 1 103 ? -5.548 6.094 14.252 1.00 91.62 103 SER A N 1
ATOM 778 C CA . SER A 1 103 ? -4.093 5.978 14.436 1.00 91.62 103 SER A CA 1
ATOM 779 C C . SER A 1 103 ? -3.326 6.394 13.181 1.00 91.62 103 SER A C 1
ATOM 781 O O . SER A 1 103 ? -2.313 7.097 13.266 1.00 91.62 103 SER A O 1
ATOM 783 N N . ILE A 1 104 ? -3.835 6.017 12.004 1.00 91.94 104 ILE A N 1
ATOM 784 C CA . ILE A 1 104 ? -3.271 6.420 10.714 1.00 91.94 104 ILE A CA 1
ATOM 785 C C . ILE A 1 104 ? -3.345 7.937 10.546 1.00 91.94 104 ILE A C 1
ATOM 787 O O . ILE A 1 104 ? -2.330 8.552 10.225 1.00 91.94 104 ILE A O 1
ATOM 791 N N . GLN A 1 105 ? -4.503 8.554 10.797 1.00 91.94 105 GLN A N 1
ATOM 792 C CA . GLN A 1 105 ? -4.681 10.003 10.646 1.00 91.94 105 GLN A CA 1
ATOM 793 C C . GLN A 1 105 ? -3.766 10.800 11.582 1.00 91.94 105 GLN A C 1
ATOM 795 O O . GLN A 1 105 ? -3.125 11.758 11.146 1.00 91.94 105 GLN A O 1
ATOM 800 N N . LEU A 1 106 ? -3.655 10.383 12.846 1.00 93.44 106 LEU A N 1
ATOM 801 C CA . LEU A 1 106 ? -2.760 11.019 13.816 1.00 93.44 106 LEU A CA 1
ATOM 802 C C . LEU A 1 106 ? -1.293 10.905 13.384 1.00 93.44 106 LEU A C 1
ATOM 804 O O . LEU A 1 106 ? -0.555 11.892 13.428 1.00 93.44 106 LEU A O 1
ATOM 808 N N . THR A 1 107 ? -0.886 9.727 12.906 1.00 93.88 107 THR A N 1
ATOM 809 C CA . THR A 1 107 ? 0.472 9.496 12.396 1.00 93.88 107 THR A CA 1
ATOM 810 C C . THR A 1 107 ? 0.747 10.343 11.154 1.00 93.88 107 THR A C 1
ATOM 812 O O . THR A 1 107 ? 1.791 10.986 11.070 1.00 93.88 107 THR A O 1
ATOM 815 N N . LEU A 1 108 ? -0.202 10.410 10.217 1.00 93.25 108 LEU A N 1
ATOM 816 C CA . LEU A 1 108 ? -0.104 11.217 8.999 1.00 93.25 108 LEU A CA 1
ATOM 817 C C . LEU A 1 108 ? 0.063 12.705 9.334 1.00 93.25 108 LEU A C 1
ATOM 819 O O . LEU A 1 108 ? 0.952 13.371 8.806 1.00 93.25 108 LEU A O 1
ATOM 823 N N . GLN A 1 109 ? -0.744 13.223 10.265 1.00 93.44 109 GLN A N 1
ATOM 824 C CA . GLN A 1 109 ? -0.647 14.610 10.718 1.00 93.44 109 GLN A CA 1
ATOM 825 C C . GLN A 1 109 ? 0.691 14.889 11.417 1.00 93.44 109 GLN A C 1
ATOM 827 O O . GLN A 1 109 ? 1.300 15.943 11.197 1.00 93.44 109 GLN A O 1
ATOM 832 N N . PHE A 1 110 ? 1.173 13.954 12.238 1.00 95.88 110 PHE A N 1
ATOM 833 C CA . PHE A 1 110 ? 2.483 14.056 12.875 1.00 95.88 110 PHE A CA 1
ATOM 834 C C . PHE A 1 110 ? 3.610 14.104 11.835 1.00 95.88 110 PHE A C 1
ATOM 836 O O . PHE A 1 110 ? 4.412 15.037 11.856 1.00 95.88 110 PHE A O 1
ATOM 843 N N . LEU A 1 111 ? 3.633 13.163 10.887 1.00 95.31 111 LEU A N 1
ATOM 844 C CA . LEU A 1 111 ? 4.660 13.080 9.845 1.00 95.31 111 LEU A CA 1
ATOM 845 C C . LEU A 1 111 ? 4.635 14.288 8.904 1.00 95.31 111 LEU A C 1
ATOM 847 O O . LEU A 1 111 ? 5.695 14.798 8.546 1.00 95.31 111 LEU A O 1
ATOM 851 N N . TYR A 1 112 ? 3.450 14.785 8.543 1.00 93.75 112 TYR A N 1
ATOM 852 C CA . TYR A 1 112 ? 3.303 16.006 7.749 1.00 93.75 112 TYR A CA 1
ATOM 853 C C . TYR A 1 112 ? 3.852 17.236 8.489 1.00 93.75 112 TYR A C 1
ATOM 855 O O . TYR A 1 112 ? 4.636 18.002 7.930 1.00 93.75 112 TYR A O 1
ATOM 863 N N . SER A 1 113 ? 3.480 17.419 9.762 1.00 95.12 113 SER A N 1
ATOM 864 C CA . SER A 1 113 ? 3.876 18.596 10.555 1.00 95.12 113 SER A CA 1
ATOM 865 C C . SER A 1 113 ? 5.337 18.575 11.015 1.00 95.12 113 SER A C 1
ATOM 867 O O . SER A 1 113 ? 5.952 19.632 11.145 1.00 95.12 113 SER A O 1
ATOM 869 N N . HIS A 1 114 ? 5.907 17.389 11.239 1.00 94.12 114 HIS A N 1
ATOM 870 C CA . HIS A 1 114 ? 7.276 17.199 11.726 1.00 94.12 114 HIS A CA 1
ATOM 871 C C . HIS A 1 114 ? 8.208 16.633 10.646 1.00 94.12 114 HIS A C 1
ATOM 873 O O . HIS A 1 114 ? 9.191 15.955 10.956 1.00 94.12 114 HIS A O 1
ATOM 879 N N . ASN A 1 115 ? 7.936 16.935 9.374 1.00 92.81 115 ASN A N 1
ATOM 880 C CA . ASN A 1 115 ? 8.809 16.543 8.277 1.00 92.81 115 ASN A CA 1
ATOM 881 C C . ASN A 1 115 ? 10.130 17.335 8.315 1.00 92.81 115 ASN A C 1
ATOM 883 O O . ASN A 1 115 ? 10.147 18.551 8.131 1.00 92.81 115 ASN A O 1
ATOM 887 N N . LYS A 1 116 ? 11.249 16.633 8.527 1.00 93.19 116 LYS A N 1
ATOM 888 C CA . LYS A 1 116 ? 12.613 17.197 8.519 1.00 93.19 116 LYS A CA 1
ATOM 889 C C . LYS A 1 116 ? 13.441 16.739 7.314 1.00 93.19 116 LYS A C 1
ATOM 891 O O . LYS A 1 116 ? 14.668 16.765 7.365 1.00 93.19 116 LYS A O 1
ATOM 896 N N . SER A 1 117 ? 12.781 16.283 6.252 1.00 91.31 117 SER A N 1
ATOM 897 C CA . SER A 1 117 ? 13.447 15.863 5.018 1.00 91.31 117 SER A CA 1
ATOM 898 C C . SER A 1 117 ? 14.124 17.046 4.331 1.00 91.31 117 SER A C 1
ATOM 900 O O . SER A 1 117 ? 13.512 18.098 4.142 1.00 91.31 117 SER A O 1
ATOM 902 N N . ASP A 1 118 ? 15.380 16.865 3.928 1.00 93.00 118 ASP A N 1
ATOM 903 C CA . ASP A 1 118 ? 16.160 17.898 3.250 1.00 93.00 118 ASP A CA 1
ATOM 904 C C . ASP A 1 118 ? 16.153 17.693 1.727 1.00 93.00 118 ASP A C 1
ATOM 906 O O . ASP A 1 118 ? 16.782 16.781 1.181 1.00 93.00 118 ASP A O 1
ATOM 910 N N . LEU A 1 119 ? 15.471 18.600 1.023 1.00 91.19 119 LEU A N 1
ATOM 911 C CA . LEU A 1 119 ? 15.410 18.614 -0.439 1.00 91.19 119 LEU A CA 1
ATOM 912 C C . LEU A 1 119 ? 16.783 18.847 -1.093 1.00 91.19 119 LEU A C 1
ATOM 914 O O . LEU A 1 119 ? 16.965 18.479 -2.256 1.00 91.19 119 LEU A O 1
ATOM 918 N N . LEU A 1 120 ? 17.756 19.444 -0.395 1.00 93.50 120 LEU A N 1
ATOM 919 C CA . LEU A 1 120 ? 19.104 19.657 -0.928 1.00 93.50 120 LEU A CA 1
ATOM 920 C C . LEU A 1 120 ? 19.834 18.330 -1.161 1.00 93.50 120 LEU A C 1
ATOM 922 O O . LEU A 1 120 ? 20.540 18.191 -2.164 1.00 93.50 120 LEU A O 1
ATOM 926 N N . ILE A 1 121 ? 19.616 17.340 -0.292 1.00 93.88 121 ILE A N 1
ATOM 927 C CA . ILE A 1 121 ? 20.172 15.991 -0.456 1.00 93.88 121 ILE A CA 1
ATOM 928 C C . ILE A 1 121 ? 19.641 15.380 -1.755 1.00 93.88 121 ILE A C 1
ATOM 930 O O . ILE A 1 121 ? 20.423 14.946 -2.601 1.00 93.88 121 ILE A O 1
ATOM 934 N N . LEU A 1 122 ? 18.323 15.434 -1.974 1.00 91.81 122 LEU A N 1
ATOM 935 C CA . LEU A 1 122 ? 17.694 14.915 -3.193 1.00 91.81 122 LEU A CA 1
ATOM 936 C C . LEU A 1 122 ? 18.152 15.655 -4.455 1.00 91.81 122 LEU A C 1
ATOM 938 O O . LEU A 1 122 ? 18.412 15.026 -5.483 1.00 91.81 122 LEU A O 1
ATOM 942 N N . LYS A 1 123 ? 18.320 16.981 -4.381 1.00 91.50 123 LYS A N 1
ATOM 943 C CA . LYS A 1 123 ? 18.877 17.785 -5.483 1.00 91.50 123 LYS A CA 1
ATOM 944 C C . LYS A 1 123 ? 20.315 17.371 -5.806 1.00 91.50 123 LYS A C 1
ATOM 946 O O . LYS A 1 123 ? 20.637 17.206 -6.981 1.00 91.50 123 LYS A O 1
ATOM 951 N N . THR A 1 124 ? 21.142 17.137 -4.789 1.00 93.06 124 THR A N 1
ATOM 952 C CA . THR A 1 124 ? 22.539 16.697 -4.950 1.00 93.06 124 THR A CA 1
ATOM 953 C C . THR A 1 124 ? 22.621 15.296 -5.556 1.00 93.06 124 THR A C 1
ATOM 955 O O . THR A 1 124 ? 23.387 15.080 -6.498 1.00 93.06 124 THR A O 1
ATOM 958 N N . ILE A 1 125 ? 21.792 14.357 -5.082 1.00 90.69 125 ILE A N 1
ATOM 959 C CA . ILE A 1 125 ? 21.691 13.006 -5.653 1.00 90.69 125 ILE A CA 1
ATOM 960 C C . ILE A 1 125 ? 21.286 13.101 -7.127 1.00 90.69 125 ILE A C 1
ATOM 962 O O . ILE A 1 125 ? 21.998 12.587 -7.985 1.00 90.69 125 ILE A O 1
ATOM 966 N N . LYS A 1 126 ? 20.210 13.833 -7.449 1.00 88.81 126 LYS A N 1
ATOM 967 C CA . LYS A 1 126 ? 19.743 14.008 -8.833 1.00 88.81 126 LYS A CA 1
ATOM 968 C C . LYS A 1 126 ? 20.827 14.601 -9.744 1.00 88.81 126 LYS A C 1
ATOM 970 O O . LYS A 1 126 ? 20.970 14.149 -10.873 1.00 88.81 126 LYS A O 1
ATOM 975 N N . GLN A 1 127 ? 21.570 15.608 -9.277 1.00 89.44 127 GLN A N 1
ATOM 976 C CA . GLN A 1 127 ? 22.650 16.244 -10.048 1.00 89.44 127 GLN A CA 1
ATOM 977 C C . GLN A 1 127 ? 23.851 15.318 -10.271 1.00 89.44 127 GLN A C 1
ATOM 979 O O . GLN A 1 127 ? 24.507 15.413 -11.305 1.00 89.44 127 GLN A O 1
ATOM 984 N N . SER A 1 128 ? 24.121 14.421 -9.322 1.00 87.62 128 SER A N 1
ATOM 985 C CA . SER A 1 128 ? 25.224 13.454 -9.397 1.00 87.62 128 SER A CA 1
ATOM 986 C C . SER A 1 128 ? 24.900 12.243 -10.279 1.00 87.62 128 SER A C 1
ATOM 988 O O . SER A 1 128 ? 25.792 11.479 -10.638 1.00 87.62 128 SER A O 1
ATOM 990 N N . VAL A 1 129 ? 23.625 12.043 -10.620 1.00 83.12 129 VAL A N 1
ATOM 991 C CA . VAL A 1 129 ? 23.156 10.913 -11.419 1.00 83.12 129 VAL A CA 1
ATOM 992 C C . VAL A 1 129 ? 23.088 11.288 -12.896 1.00 83.12 129 VAL A C 1
ATOM 994 O O . VAL A 1 129 ? 22.363 12.195 -13.306 1.00 83.12 129 VAL A O 1
ATOM 997 N N . GLU A 1 130 ? 23.790 10.524 -13.734 1.00 74.25 130 GLU A N 1
ATOM 998 C CA . GLU A 1 130 ? 23.654 10.648 -15.181 1.00 74.25 130 GLU A CA 1
ATOM 999 C C . GLU A 1 130 ? 22.250 10.241 -15.645 1.00 74.25 130 GLU A C 1
ATOM 1001 O O . GLU A 1 130 ? 21.767 9.145 -15.363 1.00 74.25 130 GLU A O 1
ATOM 1006 N N . MET A 1 131 ? 21.611 11.099 -16.448 1.00 67.44 131 MET A N 1
ATOM 1007 C CA . MET A 1 131 ? 20.226 10.913 -16.910 1.00 67.44 131 MET A CA 1
ATOM 1008 C C . MET A 1 131 ? 19.979 9.629 -17.716 1.00 67.44 131 MET A C 1
ATOM 1010 O O . MET A 1 131 ? 18.832 9.221 -17.869 1.00 67.44 131 MET A O 1
ATOM 1014 N N . ARG A 1 132 ? 21.029 9.003 -18.258 1.00 69.06 132 ARG A N 1
ATOM 1015 C CA . ARG A 1 132 ? 20.927 7.756 -19.033 1.00 69.06 132 ARG A CA 1
ATOM 1016 C C . ARG A 1 132 ? 20.922 6.500 -18.156 1.00 69.06 132 ARG A C 1
ATOM 1018 O O . ARG A 1 132 ? 20.640 5.420 -18.664 1.00 69.06 132 ARG A O 1
ATOM 1025 N N . ASN A 1 133 ? 21.212 6.628 -16.861 1.00 76.94 133 ASN A N 1
ATOM 1026 C CA . ASN A 1 133 ? 21.275 5.499 -15.943 1.00 76.94 133 ASN A CA 1
ATOM 1027 C C . ASN A 1 133 ? 19.914 5.267 -15.263 1.00 76.94 133 ASN A C 1
ATOM 1029 O O . ASN A 1 133 ? 19.556 5.937 -14.292 1.00 76.94 133 ASN A O 1
ATOM 1033 N N . SER A 1 134 ? 19.159 4.291 -15.774 1.00 78.19 134 SER A N 1
ATOM 1034 C CA . SER A 1 134 ? 17.842 3.914 -15.241 1.00 78.19 134 SER A CA 1
ATOM 1035 C C . SER A 1 134 ? 17.897 3.398 -13.800 1.00 78.19 134 SER A C 1
ATOM 1037 O O . SER A 1 134 ? 16.972 3.657 -13.034 1.00 78.19 134 SER A O 1
ATOM 1039 N N . VAL A 1 135 ? 18.987 2.735 -13.396 1.00 86.69 135 VAL A N 1
ATOM 1040 C CA . VAL A 1 135 ? 19.159 2.222 -12.026 1.00 86.69 135 VAL A CA 1
ATOM 1041 C C . VAL A 1 135 ? 19.259 3.380 -11.038 1.00 86.69 135 VAL A C 1
ATOM 1043 O O . VAL A 1 135 ? 18.544 3.416 -10.038 1.00 86.69 135 VAL A O 1
ATOM 1046 N N . CYS A 1 136 ? 20.099 4.369 -11.339 1.00 87.69 136 CYS A N 1
ATOM 1047 C CA . CYS A 1 136 ? 20.260 5.543 -10.487 1.00 87.69 136 CYS A CA 1
ATOM 1048 C C . CYS A 1 136 ? 19.009 6.439 -10.469 1.00 87.69 136 CYS A C 1
ATOM 1050 O O . CYS A 1 136 ? 18.716 7.069 -9.450 1.00 87.69 136 CYS A O 1
ATOM 1052 N N . HIS A 1 137 ? 18.244 6.466 -11.566 1.00 86.75 137 HIS A N 1
ATOM 1053 C CA . HIS A 1 137 ? 16.934 7.114 -11.603 1.00 86.75 137 HIS A CA 1
ATOM 1054 C C . HIS A 1 137 ? 15.967 6.465 -10.598 1.00 86.75 137 HIS A C 1
ATOM 1056 O O . HIS A 1 137 ? 15.449 7.158 -9.721 1.00 86.75 137 HIS A O 1
ATOM 1062 N N . SER A 1 138 ? 15.798 5.136 -10.650 1.00 89.19 138 SER A N 1
ATOM 1063 C CA . SER A 1 138 ? 14.964 4.402 -9.685 1.00 89.19 138 SER A CA 1
ATOM 1064 C C . SER A 1 138 ? 15.467 4.553 -8.249 1.00 89.19 138 SER A C 1
ATOM 1066 O O . SER A 1 138 ? 14.666 4.759 -7.342 1.00 89.19 138 SER A O 1
ATOM 1068 N N . ALA A 1 139 ? 16.785 4.536 -8.029 1.00 91.12 139 ALA A N 1
ATOM 1069 C CA . ALA A 1 139 ? 17.364 4.750 -6.703 1.00 91.12 139 ALA A CA 1
ATOM 1070 C C . ALA A 1 139 ? 17.024 6.138 -6.135 1.00 91.12 139 ALA A C 1
ATOM 1072 O O . ALA A 1 139 ? 16.703 6.257 -4.955 1.00 91.12 139 ALA A O 1
ATOM 1073 N N . THR A 1 140 ? 17.033 7.179 -6.974 1.00 91.50 140 THR A N 1
ATOM 1074 C CA . THR A 1 140 ? 16.653 8.541 -6.563 1.00 91.50 140 THR A CA 1
ATOM 1075 C C . THR A 1 140 ? 15.168 8.617 -6.205 1.00 91.50 140 THR A C 1
ATOM 1077 O O . THR A 1 140 ? 14.806 9.237 -5.206 1.00 91.50 140 THR A O 1
ATOM 1080 N N . ILE A 1 141 ? 14.305 7.948 -6.980 1.00 91.44 141 ILE A N 1
ATOM 1081 C CA . ILE A 1 141 ? 12.870 7.843 -6.680 1.00 91.44 141 ILE A CA 1
ATOM 1082 C C . ILE A 1 141 ? 12.650 7.128 -5.347 1.00 91.44 141 ILE A C 1
ATOM 1084 O O . ILE A 1 141 ? 11.891 7.629 -4.523 1.00 91.44 141 ILE A O 1
ATOM 1088 N N . TYR A 1 142 ? 13.314 5.993 -5.111 1.00 93.44 142 TYR A N 1
ATOM 1089 C CA . TYR A 1 142 ? 13.181 5.248 -3.858 1.00 93.44 142 TYR A CA 1
ATOM 1090 C C . TYR A 1 142 ? 13.710 6.032 -2.660 1.00 93.44 142 TYR A C 1
ATOM 1092 O O . TYR A 1 142 ? 13.050 6.066 -1.626 1.00 93.44 142 TYR A O 1
ATOM 1100 N N . ALA A 1 143 ? 14.843 6.725 -2.808 1.00 94.38 143 ALA A N 1
ATOM 1101 C CA . ALA A 1 143 ? 15.358 7.611 -1.770 1.00 94.38 143 ALA A CA 1
ATOM 1102 C C . ALA A 1 143 ? 14.330 8.695 -1.412 1.00 94.38 143 ALA A C 1
ATOM 1104 O O . ALA A 1 143 ? 14.001 8.860 -0.240 1.00 94.38 143 ALA A O 1
ATOM 1105 N N . ASN A 1 144 ? 13.756 9.366 -2.415 1.00 94.50 144 ASN A N 1
ATOM 1106 C CA . ASN A 1 144 ? 12.695 10.349 -2.206 1.00 94.50 144 ASN A CA 1
ATOM 1107 C C . ASN A 1 144 ? 11.454 9.730 -1.540 1.00 94.50 144 ASN A C 1
ATOM 1109 O O . ASN A 1 144 ? 10.950 10.270 -0.561 1.00 94.50 144 ASN A O 1
ATOM 1113 N N . ALA A 1 145 ? 10.981 8.587 -2.038 1.00 95.12 145 ALA A N 1
ATOM 1114 C CA . ALA A 1 145 ? 9.800 7.911 -1.512 1.00 95.12 145 ALA A CA 1
ATOM 1115 C C . ALA A 1 145 ? 9.962 7.519 -0.035 1.00 95.12 145 ALA A C 1
ATOM 1117 O O . ALA A 1 145 ? 9.042 7.729 0.747 1.00 95.12 145 ALA A O 1
ATOM 1118 N N . ILE A 1 146 ? 11.135 7.005 0.356 1.00 94.56 146 ILE A N 1
ATOM 1119 C CA . ILE A 1 146 ? 11.434 6.616 1.742 1.00 94.56 146 ILE A CA 1
ATOM 1120 C C . ILE A 1 146 ? 11.587 7.849 2.640 1.00 94.56 146 ILE A C 1
ATOM 1122 O O . ILE A 1 146 ? 11.019 7.870 3.728 1.00 94.56 146 ILE A O 1
ATOM 1126 N N . MET A 1 147 ? 12.308 8.886 2.192 1.00 94.94 147 MET A N 1
ATOM 1127 C CA . MET A 1 147 ? 12.462 10.135 2.956 1.00 94.94 147 MET A CA 1
ATOM 1128 C C . MET A 1 147 ? 11.107 10.796 3.241 1.00 94.94 147 MET A C 1
ATOM 1130 O O . MET A 1 147 ? 10.892 11.324 4.326 1.00 94.94 147 MET A O 1
ATOM 1134 N N . HIS A 1 148 ? 10.178 10.719 2.286 1.00 95.88 148 HIS A N 1
ATOM 1135 C CA . HIS A 1 148 ? 8.869 11.366 2.354 1.00 95.88 148 HIS A CA 1
ATOM 1136 C C . HIS A 1 148 ? 7.708 10.414 2.692 1.00 95.88 148 HIS A C 1
ATOM 1138 O O . HIS A 1 148 ? 6.546 10.813 2.558 1.00 95.88 148 HIS A O 1
ATOM 1144 N N . ALA A 1 149 ? 7.982 9.185 3.135 1.00 95.62 149 ALA A N 1
ATOM 1145 C CA . ALA A 1 149 ? 6.961 8.168 3.379 1.00 95.62 149 ALA A CA 1
ATOM 1146 C C . ALA A 1 149 ? 5.900 8.641 4.389 1.00 95.62 149 ALA A C 1
ATOM 1148 O O . ALA A 1 149 ? 6.228 9.042 5.505 1.00 95.62 149 ALA A O 1
ATOM 1149 N N . GLY A 1 150 ? 4.624 8.610 3.995 1.00 93.50 150 GLY A N 1
ATOM 1150 C CA . GLY A 1 150 ? 3.506 9.063 4.834 1.00 93.50 150 GLY A CA 1
ATOM 1151 C C . GLY A 1 150 ? 3.530 10.556 5.190 1.00 93.50 150 GLY A C 1
ATOM 1152 O O . GLY A 1 150 ? 2.809 10.981 6.085 1.00 93.50 150 GLY A O 1
ATOM 1153 N N . THR A 1 151 ? 4.354 11.371 4.524 1.00 94.12 151 THR A N 1
ATOM 1154 C CA . THR A 1 151 ? 4.361 12.826 4.748 1.00 94.12 151 THR A CA 1
ATOM 1155 C C . THR A 1 151 ? 3.403 13.555 3.818 1.00 94.12 151 THR A C 1
ATOM 1157 O O . THR A 1 151 ? 3.134 14.723 4.056 1.00 94.12 151 THR A O 1
ATOM 1160 N N . THR A 1 152 ? 2.909 12.923 2.745 1.00 92.75 152 THR A N 1
ATOM 1161 C CA . THR A 1 152 ? 2.141 13.550 1.639 1.00 92.75 152 THR A CA 1
ATOM 1162 C C . THR A 1 152 ? 2.880 14.665 0.879 1.00 92.75 152 THR A C 1
ATOM 1164 O O . THR A 1 152 ? 2.347 15.226 -0.078 1.00 92.75 152 THR A O 1
ATOM 1167 N N . VAL A 1 153 ? 4.127 14.974 1.255 1.00 92.25 153 VAL A N 1
ATOM 1168 C CA . VAL A 1 153 ? 4.946 16.012 0.621 1.00 92.25 153 VAL A CA 1
ATOM 1169 C C . VAL A 1 153 ? 5.633 15.431 -0.612 1.00 92.25 153 VAL A C 1
ATOM 1171 O O . VAL A 1 153 ? 6.658 14.762 -0.517 1.00 92.25 153 VAL A O 1
ATOM 1174 N N . ASP A 1 154 ? 5.082 15.723 -1.787 1.00 91.94 154 ASP A N 1
ATOM 1175 C CA . ASP A 1 154 ? 5.572 15.270 -3.095 1.00 91.94 154 ASP A CA 1
ATOM 1176 C C . ASP A 1 154 ? 6.240 16.393 -3.919 1.00 91.94 154 ASP A C 1
ATOM 1178 O O . ASP A 1 154 ? 6.428 16.260 -5.132 1.00 91.94 154 ASP A O 1
ATOM 1182 N N . THR A 1 155 ? 6.646 17.492 -3.267 1.00 92.62 155 THR A N 1
ATOM 1183 C CA . THR A 1 155 ? 7.236 18.689 -3.898 1.00 92.62 155 THR A CA 1
ATOM 1184 C C . THR A 1 155 ? 8.393 18.354 -4.835 1.00 92.62 155 THR A C 1
ATOM 1186 O O . THR A 1 155 ? 8.439 18.855 -5.958 1.00 92.62 155 THR A O 1
ATOM 1189 N N . PHE A 1 156 ? 9.294 17.454 -4.423 1.00 92.31 156 PHE A N 1
ATOM 1190 C CA . PHE A 1 156 ? 10.408 17.022 -5.268 1.00 92.31 156 PHE A CA 1
ATOM 1191 C C . PHE A 1 156 ? 9.925 16.425 -6.596 1.00 92.31 156 PHE A C 1
ATOM 1193 O O . PHE A 1 156 ? 10.509 16.703 -7.638 1.00 92.31 156 PHE A O 1
ATOM 1200 N N . LEU A 1 157 ? 8.848 15.638 -6.597 1.00 90.25 157 LEU A N 1
ATOM 1201 C CA . LEU A 1 157 ? 8.330 15.038 -7.826 1.00 90.25 157 LEU A CA 1
ATOM 1202 C C . LEU A 1 157 ? 7.669 16.093 -8.721 1.00 90.25 157 LEU A C 1
ATOM 1204 O O . LEU A 1 157 ? 7.931 16.125 -9.923 1.00 90.25 157 LEU A O 1
ATOM 1208 N N . ARG A 1 158 ? 6.883 17.006 -8.133 1.00 89.62 158 ARG A N 1
ATOM 1209 C CA . ARG A 1 158 ? 6.211 18.097 -8.865 1.00 89.62 158 ARG A CA 1
ATOM 1210 C C . ARG A 1 158 ? 7.196 19.061 -9.525 1.00 89.62 158 ARG A C 1
ATOM 1212 O O . ARG A 1 158 ? 6.990 19.451 -10.669 1.00 89.62 158 ARG A O 1
ATOM 1219 N N . GLU A 1 159 ? 8.288 19.402 -8.844 1.00 92.44 159 GLU A N 1
ATOM 1220 C CA . GLU A 1 159 ? 9.347 20.263 -9.395 1.00 92.44 159 GLU A CA 1
ATOM 1221 C C . GLU A 1 159 ? 10.154 19.584 -10.516 1.00 92.44 159 GLU A C 1
ATOM 1223 O O . GLU A 1 159 ? 10.878 20.251 -11.253 1.00 92.44 159 GLU A O 1
ATOM 1228 N N . ASN A 1 160 ? 10.063 18.256 -10.651 1.00 89.38 160 ASN A N 1
ATOM 1229 C CA . ASN A 1 160 ? 10.917 17.462 -11.535 1.00 89.38 160 ASN A CA 1
ATOM 1230 C C . ASN A 1 160 ? 10.120 16.567 -12.505 1.00 89.38 160 ASN A C 1
ATOM 1232 O O . ASN A 1 160 ? 10.632 15.536 -12.949 1.00 89.38 160 ASN A O 1
ATOM 1236 N N . LEU A 1 161 ? 8.902 16.969 -12.888 1.00 86.94 161 LEU A N 1
ATOM 1237 C CA . LEU A 1 161 ? 8.030 16.207 -13.800 1.00 86.94 161 LEU A CA 1
ATOM 1238 C C . LEU A 1 161 ? 8.678 15.912 -15.164 1.00 86.94 161 LEU A C 1
ATOM 1240 O O . LEU A 1 161 ? 8.570 14.794 -15.667 1.00 86.94 161 LEU A O 1
ATOM 1244 N N . ASP A 1 162 ? 9.422 16.861 -15.737 1.00 87.12 162 ASP A N 1
ATOM 1245 C CA . ASP A 1 162 ? 10.152 16.655 -17.001 1.00 87.12 162 ASP A CA 1
ATOM 1246 C C . ASP A 1 162 ? 11.257 15.599 -16.892 1.00 87.12 162 ASP A C 1
ATOM 1248 O O . ASP A 1 162 ? 11.638 14.971 -17.880 1.00 87.12 162 ASP A O 1
ATOM 1252 N N . TRP A 1 163 ? 11.807 15.415 -15.692 1.00 86.44 163 TRP A N 1
ATOM 1253 C CA . TRP A 1 163 ? 12.801 14.384 -15.420 1.00 86.44 163 TRP A CA 1
ATOM 1254 C C . TRP A 1 163 ? 12.131 13.028 -15.172 1.00 86.44 163 TRP A C 1
ATOM 1256 O O . TRP A 1 163 ? 12.592 12.028 -15.718 1.00 86.44 163 TRP A O 1
ATOM 1266 N N . LEU A 1 164 ? 11.015 12.994 -14.435 1.00 85.12 164 LEU A N 1
ATOM 1267 C CA . LEU A 1 164 ? 10.227 11.778 -14.187 1.00 85.12 164 LEU A CA 1
ATOM 1268 C C . LEU A 1 164 ? 9.581 11.216 -15.459 1.00 85.12 164 LEU A C 1
ATOM 1270 O O . LEU A 1 164 ? 9.584 10.007 -15.672 1.00 85.12 164 LEU A O 1
ATOM 1274 N N . SER A 1 165 ? 9.058 12.076 -16.337 1.00 85.06 165 SER A N 1
ATOM 1275 C CA . SER A 1 165 ? 8.379 11.657 -17.575 1.00 85.06 165 SER A CA 1
ATOM 1276 C C . SER A 1 165 ? 9.292 10.899 -18.546 1.00 85.06 165 SER A C 1
ATOM 1278 O O . SER A 1 165 ? 8.809 10.110 -19.361 1.00 85.06 165 SER A O 1
ATOM 1280 N N . ARG A 1 166 ? 10.613 11.092 -18.425 1.00 84.94 166 ARG A N 1
ATOM 1281 C CA . ARG A 1 166 ? 11.647 10.399 -19.210 1.00 84.94 166 ARG A CA 1
ATOM 1282 C C . ARG A 1 166 ? 11.909 8.970 -18.739 1.00 84.94 166 ARG A C 1
ATOM 1284 O O . ARG A 1 166 ? 12.558 8.219 -19.468 1.00 84.94 166 ARG A O 1
ATOM 1291 N N . ALA A 1 167 ? 11.424 8.581 -17.558 1.00 85.81 167 ALA A N 1
ATOM 1292 C CA . ALA A 1 167 ? 11.486 7.198 -17.107 1.00 85.81 167 ALA A CA 1
ATOM 1293 C C . ALA A 1 167 ? 10.751 6.284 -18.100 1.00 85.81 167 ALA A C 1
ATOM 1295 O O . ALA A 1 167 ? 9.698 6.635 -18.637 1.00 85.81 167 ALA A O 1
ATOM 1296 N N . THR A 1 168 ? 11.287 5.089 -18.337 1.00 88.19 168 THR A N 1
ATOM 1297 C CA . THR A 1 168 ? 10.677 4.087 -19.222 1.00 88.19 168 THR A CA 1
ATOM 1298 C C . THR A 1 168 ? 10.531 2.750 -18.506 1.00 88.19 168 THR A C 1
ATOM 1300 O O . THR A 1 168 ? 11.245 2.470 -17.541 1.00 88.19 168 THR A O 1
ATOM 1303 N N . ASN A 1 169 ? 9.581 1.933 -18.964 1.00 90.88 169 ASN A N 1
ATOM 1304 C CA . ASN A 1 169 ? 9.327 0.585 -18.454 1.00 90.88 169 ASN A CA 1
ATOM 1305 C C . ASN A 1 169 ? 9.188 0.553 -16.917 1.00 90.88 169 ASN A C 1
ATOM 1307 O O . ASN A 1 169 ? 8.488 1.383 -16.336 1.00 90.88 169 ASN A O 1
ATOM 1311 N N . TRP A 1 170 ? 9.894 -0.361 -16.249 1.00 93.00 170 TRP A N 1
ATOM 1312 C CA . TRP A 1 170 ? 9.858 -0.541 -14.797 1.00 93.00 170 TRP A CA 1
ATOM 1313 C C . TRP A 1 170 ? 10.296 0.686 -13.993 1.00 93.00 170 TRP A C 1
ATOM 1315 O O . TRP A 1 170 ? 9.787 0.889 -12.900 1.00 93.00 170 TRP A O 1
ATOM 1325 N N . ALA A 1 171 ? 11.149 1.565 -14.532 1.00 91.06 171 ALA A N 1
ATOM 1326 C CA . ALA A 1 171 ? 11.472 2.817 -13.843 1.00 91.06 171 ALA A CA 1
ATOM 1327 C C . ALA A 1 171 ? 10.241 3.734 -13.737 1.00 91.06 171 ALA A C 1
ATOM 1329 O O . ALA A 1 171 ? 10.056 4.405 -12.725 1.00 91.06 171 ALA A O 1
ATOM 1330 N N . LYS A 1 172 ? 9.364 3.722 -14.753 1.00 91.50 172 LYS A N 1
ATOM 1331 C CA . LYS A 1 172 ? 8.083 4.442 -14.719 1.00 91.50 172 LYS A CA 1
ATOM 1332 C C . LYS A 1 172 ? 7.105 3.791 -13.741 1.00 91.50 172 LYS A C 1
ATOM 1334 O O . LYS A 1 172 ? 6.461 4.507 -12.985 1.00 91.50 172 LYS A O 1
ATOM 1339 N N . PHE A 1 173 ? 7.055 2.457 -13.707 1.00 93.94 173 PHE A N 1
ATOM 1340 C CA . PHE A 1 173 ? 6.282 1.720 -12.700 1.00 93.94 173 PHE A CA 1
ATOM 1341 C C . PHE A 1 173 ? 6.706 2.115 -11.282 1.00 93.94 173 PHE A C 1
ATOM 1343 O O . PHE A 1 173 ? 5.871 2.540 -10.489 1.00 93.94 173 PHE A O 1
ATOM 1350 N N . SER A 1 174 ? 8.008 2.063 -10.986 1.00 92.44 174 SER A N 1
ATOM 1351 C CA . SER A 1 174 ? 8.571 2.452 -9.690 1.00 92.44 174 SER A CA 1
ATOM 1352 C C . SER A 1 174 ? 8.318 3.922 -9.351 1.00 92.44 174 SER A C 1
ATOM 1354 O O . SER A 1 174 ? 8.053 4.236 -8.193 1.00 92.44 174 SER A O 1
ATOM 1356 N N . ALA A 1 175 ? 8.366 4.823 -10.340 1.00 91.31 175 ALA A N 1
ATOM 1357 C CA . ALA A 1 175 ? 8.039 6.238 -10.156 1.00 91.31 175 ALA A CA 1
ATOM 1358 C C . ALA A 1 175 ? 6.599 6.430 -9.672 1.00 91.31 175 ALA A C 1
ATOM 1360 O O . ALA A 1 175 ? 6.366 7.137 -8.691 1.00 91.31 175 ALA A O 1
ATOM 1361 N N . THR A 1 176 ? 5.641 5.770 -10.326 1.00 92.75 176 THR A N 1
ATOM 1362 C CA . THR A 1 176 ? 4.229 5.858 -9.946 1.00 92.75 176 THR A CA 1
ATOM 1363 C C . THR A 1 176 ? 3.949 5.127 -8.632 1.00 92.75 176 THR A C 1
ATOM 1365 O O . THR A 1 176 ? 3.258 5.674 -7.779 1.00 92.75 176 THR A O 1
ATOM 1368 N N . ALA A 1 177 ? 4.550 3.955 -8.408 1.00 94.75 177 ALA A N 1
ATOM 1369 C CA . ALA A 1 177 ? 4.461 3.227 -7.140 1.00 94.75 177 ALA A CA 1
ATOM 1370 C C . ALA A 1 177 ? 4.997 4.053 -5.954 1.00 94.75 177 ALA A C 1
ATOM 1372 O O . ALA A 1 177 ? 4.403 4.067 -4.876 1.00 94.75 177 ALA A O 1
ATOM 1373 N N . GLY A 1 178 ? 6.089 4.798 -6.165 1.00 93.81 178 GLY A N 1
ATOM 1374 C CA . GLY A 1 178 ? 6.697 5.675 -5.164 1.00 93.81 178 GLY A CA 1
ATOM 1375 C C . GLY A 1 178 ? 5.767 6.785 -4.663 1.00 93.81 178 GLY A C 1
ATOM 1376 O O . GLY A 1 178 ? 5.863 7.161 -3.495 1.00 93.81 178 GLY A O 1
ATOM 1377 N N . LEU A 1 179 ? 4.818 7.259 -5.485 1.00 93.00 179 LEU A N 1
ATOM 1378 C CA . LEU A 1 179 ? 3.770 8.183 -5.026 1.00 93.00 179 LEU A CA 1
ATOM 1379 C C . LEU A 1 179 ? 2.910 7.550 -3.926 1.00 93.00 179 LEU A C 1
ATOM 1381 O O . LEU A 1 179 ? 2.581 8.224 -2.953 1.00 93.00 179 LEU A O 1
ATOM 1385 N N . GLY A 1 180 ? 2.610 6.252 -4.030 1.00 94.69 180 GLY A N 1
ATOM 1386 C CA . GLY A 1 180 ? 1.854 5.527 -3.008 1.00 94.69 180 GLY A CA 1
ATOM 1387 C C . GLY A 1 180 ? 2.565 5.476 -1.656 1.00 94.69 180 GLY A C 1
ATOM 1388 O O . GLY A 1 180 ? 1.922 5.590 -0.618 1.00 94.69 180 GLY A O 1
ATOM 1389 N N . VAL A 1 181 ? 3.899 5.388 -1.654 1.00 95.94 181 VAL A N 1
ATOM 1390 C CA . VAL A 1 181 ? 4.708 5.409 -0.421 1.00 95.94 181 VAL A CA 1
ATOM 1391 C C . VAL A 1 181 ? 4.670 6.789 0.244 1.00 95.94 181 VAL A C 1
ATOM 1393 O O . VAL A 1 181 ? 4.471 6.892 1.456 1.00 95.94 181 VAL A O 1
ATOM 1396 N N . ILE A 1 182 ? 4.811 7.862 -0.540 1.00 95.88 182 ILE A N 1
ATOM 1397 C CA . ILE A 1 182 ? 4.764 9.248 -0.037 1.00 95.88 182 ILE A CA 1
ATOM 1398 C C . ILE A 1 182 ? 3.395 9.556 0.580 1.00 95.88 182 ILE A C 1
ATOM 1400 O O . ILE A 1 182 ? 3.308 10.196 1.629 1.00 95.88 182 ILE A O 1
ATOM 1404 N N . HIS A 1 183 ? 2.331 9.059 -0.051 1.00 94.88 183 HIS A N 1
ATOM 1405 C CA . HIS A 1 183 ? 0.941 9.274 0.354 1.00 94.88 183 HIS A CA 1
ATOM 1406 C C . HIS A 1 183 ? 0.364 8.127 1.198 1.00 94.88 183 HIS A C 1
ATOM 1408 O O . HIS A 1 183 ? -0.856 8.001 1.327 1.00 94.88 183 HIS A O 1
ATOM 1414 N N . ARG A 1 184 ? 1.222 7.287 1.793 1.00 92.88 184 ARG A N 1
ATOM 1415 C CA . ARG A 1 184 ? 0.804 6.159 2.636 1.00 92.88 184 ARG A CA 1
ATOM 1416 C C . ARG A 1 184 ? -0.129 6.624 3.755 1.00 92.88 184 ARG A C 1
ATOM 1418 O O . ARG A 1 184 ? 0.217 7.536 4.499 1.00 92.88 184 ARG A O 1
ATOM 1425 N N . GLY A 1 185 ? -1.278 5.960 3.903 1.00 89.00 185 GLY A N 1
ATOM 1426 C CA . GLY A 1 185 ? -2.267 6.278 4.936 1.00 89.00 185 GLY A CA 1
ATOM 1427 C C . GLY A 1 185 ? -3.239 7.407 4.576 1.00 89.00 185 GLY A C 1
ATOM 1428 O O . GLY A 1 185 ? -4.134 7.711 5.360 1.00 89.00 185 GLY A O 1
ATOM 1429 N N . HIS A 1 186 ? -3.128 8.012 3.388 1.00 89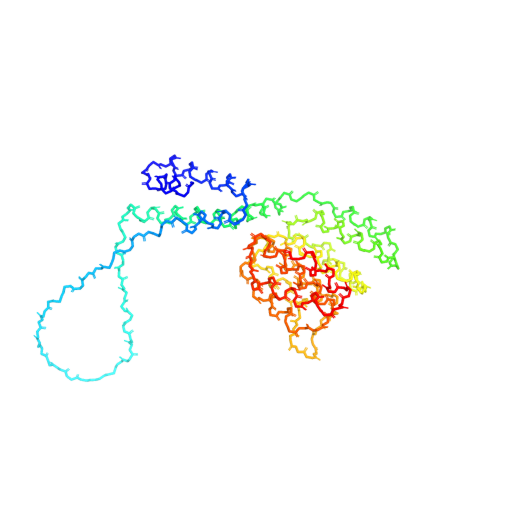.81 186 HIS A N 1
ATOM 1430 C CA . HIS A 1 186 ? -4.060 9.047 2.931 1.00 89.81 186 HIS A CA 1
ATOM 1431 C C . HIS A 1 186 ? -5.332 8.459 2.296 1.00 89.81 186 HIS A C 1
ATOM 1433 O O . HIS A 1 186 ? -5.591 8.614 1.100 1.00 89.81 186 HIS A O 1
ATOM 1439 N N . LEU A 1 187 ? -6.126 7.749 3.104 1.00 85.88 187 LEU A N 1
ATOM 1440 C CA . LEU A 1 187 ? -7.234 6.899 2.640 1.00 85.88 187 LEU A CA 1
ATOM 1441 C C . LEU A 1 187 ? -8.314 7.674 1.858 1.00 85.88 187 LEU A C 1
ATOM 1443 O O . LEU A 1 187 ? -8.790 7.221 0.822 1.00 85.88 187 LEU A O 1
ATOM 1447 N N . GLN A 1 188 ? -8.674 8.883 2.303 1.00 82.75 188 GLN A N 1
ATOM 1448 C CA . GLN A 1 188 ? -9.792 9.631 1.709 1.00 82.75 188 GLN A CA 1
ATOM 1449 C C . GLN A 1 188 ? -9.496 10.190 0.310 1.00 82.75 188 GLN A C 1
ATOM 1451 O O . GLN A 1 188 ? -10.390 10.249 -0.531 1.00 82.75 188 GLN A O 1
ATOM 1456 N N . GLN A 1 189 ? -8.260 10.628 0.048 1.00 83.50 189 GLN A N 1
ATOM 1457 C CA . GLN A 1 189 ? -7.910 11.275 -1.226 1.00 83.50 189 GLN A CA 1
ATOM 1458 C C . GLN A 1 189 ? -6.972 10.431 -2.092 1.00 83.50 189 GLN A C 1
ATOM 1460 O O . GLN A 1 189 ? -6.700 10.825 -3.226 1.00 83.50 189 GLN A O 1
ATOM 1465 N N . GLY A 1 190 ? -6.508 9.270 -1.612 1.00 84.44 190 GLY A N 1
ATOM 1466 C CA . GLY A 1 190 ? -5.578 8.406 -2.342 1.00 84.44 190 GLY A CA 1
ATOM 1467 C C . GLY A 1 190 ? -6.065 8.054 -3.750 1.00 84.44 190 GLY A C 1
ATOM 1468 O O . GLY A 1 190 ? -5.299 8.133 -4.708 1.00 84.44 190 GLY A O 1
ATOM 1469 N N . ARG A 1 191 ? -7.366 7.772 -3.916 1.00 85.94 191 ARG A N 1
ATOM 1470 C CA . ARG A 1 191 ? -7.958 7.504 -5.238 1.00 85.94 191 ARG A CA 1
ATOM 1471 C C . ARG A 1 191 ? -7.956 8.730 -6.150 1.00 85.94 191 ARG A C 1
ATOM 1473 O O . ARG A 1 191 ? -7.571 8.620 -7.309 1.00 85.94 191 ARG A O 1
ATOM 1480 N N . SER A 1 192 ? -8.355 9.890 -5.634 1.00 89.06 192 SER A N 1
ATOM 1481 C CA . SER A 1 192 ? -8.394 11.144 -6.399 1.00 89.06 192 SER A CA 1
ATOM 1482 C C . SER A 1 192 ? -6.999 11.603 -6.824 1.00 89.06 192 SER A C 1
ATOM 1484 O O . SER A 1 192 ? -6.825 12.080 -7.942 1.00 89.06 192 SER A O 1
ATOM 1486 N N . LEU A 1 193 ? -5.997 11.412 -5.960 1.00 87.75 193 LEU A N 1
ATOM 1487 C CA . LEU A 1 193 ? -4.594 11.705 -6.251 1.00 87.75 193 LEU A CA 1
ATOM 1488 C C . LEU A 1 193 ? -4.062 10.826 -7.391 1.00 87.75 193 LEU A C 1
ATOM 1490 O O . LEU A 1 193 ? -3.364 11.314 -8.279 1.00 87.75 193 LEU A O 1
ATOM 1494 N N . MET A 1 194 ? -4.397 9.535 -7.363 1.00 88.62 194 MET A N 1
ATOM 1495 C CA . MET A 1 194 ? -3.905 8.564 -8.339 1.00 88.62 194 MET A CA 1
ATOM 1496 C C . MET A 1 194 ? -4.723 8.536 -9.633 1.00 88.62 194 MET A C 1
ATOM 1498 O O . MET A 1 194 ? -4.236 8.002 -10.625 1.00 88.62 194 MET A O 1
ATOM 1502 N N . ALA A 1 195 ? -5.916 9.140 -9.667 1.00 88.50 195 ALA A N 1
ATOM 1503 C CA . ALA A 1 195 ? -6.825 9.145 -10.818 1.00 88.50 195 ALA A CA 1
ATOM 1504 C C . ALA A 1 195 ? -6.176 9.464 -12.184 1.00 88.50 195 ALA A C 1
ATOM 1506 O O . ALA A 1 195 ? -6.528 8.792 -13.155 1.00 88.50 195 ALA A O 1
ATOM 1507 N N . PRO A 1 196 ? -5.210 10.401 -12.304 1.00 87.69 196 PRO A N 1
ATOM 1508 C CA . PRO A 1 196 ? -4.534 10.668 -13.578 1.00 87.69 196 PRO A CA 1
ATOM 1509 C C . PRO A 1 196 ? -3.668 9.509 -14.093 1.00 87.69 196 PRO A C 1
ATOM 1511 O O . PRO A 1 196 ? -3.334 9.478 -15.272 1.00 87.69 196 PRO A O 1
ATOM 1514 N N . TYR A 1 197 ? -3.276 8.585 -13.214 1.00 88.00 197 TYR A N 1
ATOM 1515 C CA . TYR A 1 197 ? -2.387 7.464 -13.517 1.00 88.00 197 TYR A CA 1
ATOM 1516 C C . TYR A 1 197 ? -3.109 6.114 -13.550 1.00 88.00 197 TYR A C 1
ATOM 1518 O O . TYR A 1 197 ? -2.480 5.115 -13.884 1.00 88.00 197 TYR A O 1
ATOM 1526 N N . LEU A 1 198 ? -4.391 6.059 -13.175 1.00 87.62 198 LEU A N 1
ATOM 1527 C CA . LEU A 1 198 ? -5.168 4.820 -13.166 1.00 87.62 198 LEU A CA 1
ATOM 1528 C C . LEU A 1 198 ? -5.624 4.431 -14.578 1.00 87.62 198 LEU A C 1
ATOM 1530 O O . LEU A 1 198 ? -5.817 5.317 -15.414 1.00 87.62 198 LEU A O 1
ATOM 1534 N N . PRO A 1 199 ? -5.861 3.129 -14.833 1.00 81.75 199 PRO A N 1
ATOM 1535 C CA . PRO A 1 199 ? -6.449 2.682 -16.088 1.00 81.75 199 PRO A CA 1
ATOM 1536 C C . PRO A 1 199 ? -7.810 3.358 -16.301 1.00 81.75 199 PRO A C 1
ATOM 1538 O O . PRO A 1 199 ? -8.766 3.125 -15.559 1.00 81.75 199 PRO A O 1
ATOM 1541 N N . GLN A 1 200 ? -7.907 4.219 -17.312 1.00 72.88 200 GLN A N 1
ATOM 1542 C CA . GLN A 1 200 ? -9.176 4.789 -17.758 1.00 72.88 200 GLN A CA 1
ATOM 1543 C C . GLN A 1 200 ? -9.686 3.866 -18.860 1.00 72.88 200 GLN A C 1
ATOM 1545 O O . GLN A 1 200 ? -9.033 3.753 -19.891 1.00 72.88 200 GLN A O 1
ATOM 1550 N N . GLY A 1 201 ? -10.796 3.158 -18.632 1.00 57.78 201 GLY A N 1
ATOM 1551 C CA . GLY A 1 201 ? -11.323 2.078 -19.485 1.00 57.78 201 GLY A CA 1
ATOM 1552 C C . GLY A 1 201 ? -11.791 2.480 -20.897 1.00 57.78 201 GLY A C 1
ATOM 1553 O O . GLY A 1 201 ? -12.879 2.095 -21.314 1.00 57.78 201 GLY A O 1
ATOM 1554 N N . GLY A 1 202 ? -10.995 3.249 -21.642 1.00 53.75 202 GLY A N 1
ATOM 1555 C CA . GLY A 1 202 ? -11.250 3.698 -23.006 1.00 53.75 202 GLY A CA 1
ATOM 1556 C C . GLY A 1 202 ? -9.969 3.752 -23.846 1.00 53.75 202 GLY A C 1
ATOM 1557 O O . GLY A 1 202 ? -8.896 4.116 -23.371 1.00 53.75 202 GLY A O 1
ATOM 1558 N N . ALA A 1 203 ? -10.101 3.420 -25.132 1.00 42.59 203 ALA A N 1
ATOM 1559 C CA . ALA A 1 203 ? -9.019 3.198 -26.099 1.00 42.59 203 ALA A CA 1
ATOM 1560 C C . ALA A 1 203 ? -8.211 4.451 -26.530 1.00 42.59 203 ALA A C 1
ATOM 1562 O O . ALA A 1 203 ? -7.658 4.472 -27.626 1.00 42.59 203 ALA A O 1
ATOM 1563 N N . GLY A 1 204 ? -8.132 5.506 -25.712 1.00 42.88 204 GLY A N 1
ATOM 1564 C CA . GLY A 1 204 ? -7.487 6.759 -26.133 1.00 42.88 204 GLY A CA 1
ATOM 1565 C C . GLY A 1 204 ? -6.990 7.710 -25.044 1.00 42.88 204 GLY A C 1
ATOM 1566 O O . GLY A 1 204 ? -6.582 8.814 -25.392 1.00 42.88 204 GLY A O 1
ATOM 1567 N N . GLY A 1 205 ? -7.008 7.327 -23.762 1.00 45.56 205 GLY A N 1
ATOM 1568 C CA . GLY A 1 205 ? -6.585 8.211 -22.659 1.00 45.56 205 GLY A CA 1
ATOM 1569 C C . GLY A 1 205 ? -5.569 7.618 -21.677 1.00 45.56 205 GLY A C 1
ATOM 1570 O O . GLY A 1 205 ? -5.136 8.323 -20.770 1.00 45.56 205 GLY A O 1
ATOM 1571 N N . GLY A 1 206 ? -5.201 6.343 -21.838 1.00 54.94 206 GLY A N 1
ATOM 1572 C CA . GLY A 1 206 ? -4.372 5.611 -20.879 1.00 54.94 206 GLY A CA 1
ATOM 1573 C C . GLY A 1 206 ? -2.901 6.021 -20.896 1.00 54.94 206 GLY A C 1
ATOM 1574 O O . GLY A 1 206 ? -2.321 6.308 -21.948 1.00 54.94 206 GLY A O 1
ATOM 1575 N N . GLY A 1 207 ? -2.290 6.039 -19.713 1.00 71.56 207 GLY A N 1
ATOM 1576 C CA . GLY A 1 207 ? -0.849 6.192 -19.564 1.00 71.56 207 GLY A CA 1
ATOM 1577 C C . GLY A 1 207 ? -0.096 4.974 -20.112 1.00 71.56 207 GLY A C 1
ATOM 1578 O O . GLY A 1 207 ? -0.640 4.068 -20.731 1.00 71.56 207 GLY A O 1
ATOM 1579 N N . SER A 1 208 ? 1.214 4.916 -19.879 1.00 89.44 208 SER A N 1
ATOM 1580 C CA . SER A 1 208 ? 1.960 3.675 -20.136 1.00 89.44 208 SER A CA 1
ATOM 1581 C C . SER A 1 208 ? 1.428 2.548 -19.232 1.00 89.44 208 SER A C 1
ATOM 1583 O O . SER A 1 208 ? 1.215 2.829 -18.052 1.00 89.44 208 SER A O 1
ATOM 1585 N N . PRO A 1 209 ? 1.345 1.279 -19.689 1.00 92.62 209 PRO A N 1
ATOM 1586 C CA . PRO A 1 209 ? 0.926 0.153 -18.842 1.00 92.62 209 PRO A CA 1
ATOM 1587 C C . PRO A 1 209 ? 1.733 0.018 -17.542 1.00 92.62 209 PRO A C 1
ATOM 1589 O O . PRO A 1 209 ? 1.215 -0.404 -16.516 1.00 92.62 209 PRO A O 1
ATOM 1592 N N . TYR A 1 210 ? 3.002 0.438 -17.563 1.00 93.75 210 TYR A N 1
ATOM 1593 C CA . TYR A 1 210 ? 3.853 0.512 -16.375 1.00 93.75 210 TYR A CA 1
ATOM 1594 C C . TYR A 1 210 ? 3.392 1.578 -15.382 1.00 93.75 210 TYR A C 1
ATOM 1596 O O . TYR A 1 210 ? 3.427 1.346 -14.180 1.00 93.75 210 TYR A O 1
ATOM 1604 N N . SER A 1 211 ? 2.951 2.737 -15.872 1.00 92.94 211 SER A N 1
ATOM 1605 C CA . SER A 1 211 ? 2.379 3.785 -15.024 1.00 92.94 211 SER A CA 1
ATOM 1606 C C . SER A 1 211 ? 1.057 3.326 -14.416 1.00 92.94 211 SER A C 1
ATOM 1608 O O . SER A 1 211 ? 0.833 3.543 -13.233 1.00 92.94 211 SER A O 1
ATOM 1610 N N . GLU A 1 212 ? 0.210 2.672 -15.209 1.00 93.56 212 GLU A N 1
ATOM 1611 C CA . GLU A 1 212 ? -1.095 2.175 -14.767 1.00 93.56 212 GLU A CA 1
ATOM 1612 C C . GLU A 1 212 ? -0.958 1.053 -13.733 1.00 93.56 212 GLU A C 1
ATOM 1614 O O . GLU A 1 212 ? -1.550 1.128 -12.657 1.00 93.56 212 GLU A O 1
ATOM 1619 N N . GLY A 1 213 ? -0.102 0.059 -13.998 1.00 95.06 213 GLY A N 1
ATOM 1620 C CA . GLY A 1 213 ? 0.234 -0.977 -13.020 1.00 95.06 213 GLY A CA 1
ATOM 1621 C C . GLY A 1 213 ? 0.850 -0.385 -11.749 1.00 95.06 213 GLY A C 1
ATOM 1622 O O . GLY A 1 213 ? 0.436 -0.724 -10.641 1.00 95.06 213 GLY A O 1
ATOM 1623 N N . GLY A 1 214 ? 1.776 0.569 -11.891 1.00 95.50 214 GLY A N 1
ATOM 1624 C CA . GLY A 1 214 ? 2.379 1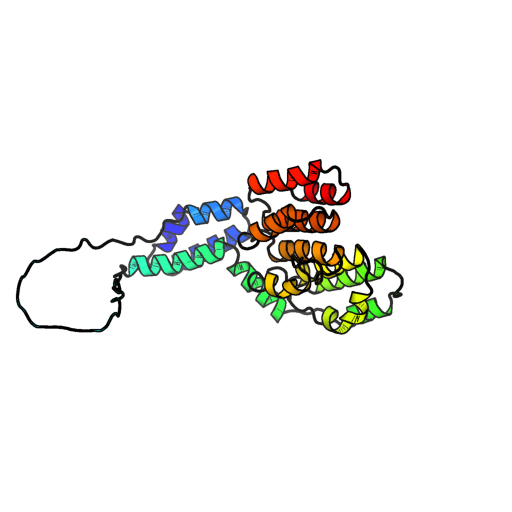.263 -10.753 1.00 95.50 214 GLY A CA 1
ATOM 1625 C C . GLY A 1 214 ? 1.355 2.054 -9.935 1.00 95.50 214 GLY A C 1
ATOM 1626 O O . GLY A 1 214 ? 1.492 2.150 -8.717 1.00 95.50 214 GLY A O 1
ATOM 1627 N N . ALA A 1 215 ? 0.304 2.578 -10.572 1.00 95.19 215 ALA A N 1
ATOM 1628 C CA . ALA A 1 215 ? -0.775 3.289 -9.894 1.00 95.19 215 ALA A CA 1
ATOM 1629 C C . ALA A 1 215 ? -1.682 2.360 -9.082 1.00 95.19 215 ALA A C 1
ATOM 1631 O O . ALA A 1 215 ? -2.060 2.707 -7.962 1.00 95.19 215 ALA A O 1
ATOM 1632 N N . LEU A 1 216 ? -1.994 1.172 -9.609 1.00 96.19 216 LEU A N 1
ATOM 1633 C CA . LEU A 1 216 ? -2.736 0.147 -8.868 1.00 96.19 216 LEU A CA 1
ATOM 1634 C C . LEU A 1 216 ? -1.931 -0.349 -7.659 1.00 96.19 216 LEU A C 1
ATOM 1636 O O . LEU A 1 216 ? -2.475 -0.451 -6.560 1.00 96.19 216 LEU A O 1
ATOM 1640 N N . TYR A 1 217 ? -0.620 -0.544 -7.826 1.00 97.19 217 TYR A N 1
ATOM 1641 C CA . TYR A 1 217 ? 0.255 -0.899 -6.709 1.00 97.19 217 TYR A CA 1
ATOM 1642 C C . TYR A 1 217 ? 0.348 0.226 -5.664 1.00 97.19 217 TYR A C 1
ATOM 1644 O O . TYR A 1 217 ? 0.222 -0.023 -4.465 1.00 97.19 217 TYR A O 1
ATOM 1652 N N . ALA A 1 218 ? 0.478 1.483 -6.103 1.00 96.25 218 ALA A N 1
ATOM 1653 C CA . ALA A 1 218 ? 0.450 2.650 -5.222 1.00 96.25 218 ALA A CA 1
ATOM 1654 C C . ALA A 1 218 ? -0.851 2.750 -4.413 1.00 96.25 218 ALA A C 1
ATOM 1656 O O . ALA A 1 218 ? -0.797 3.071 -3.228 1.00 96.25 218 ALA A O 1
ATOM 1657 N N . LEU A 1 219 ? -2.012 2.453 -5.010 1.00 95.31 219 LEU A N 1
ATOM 1658 C CA . LEU A 1 219 ? -3.281 2.428 -4.277 1.00 95.31 219 LEU A CA 1
ATOM 1659 C C . LEU A 1 219 ? -3.276 1.401 -3.144 1.00 95.31 219 LEU A C 1
ATOM 1661 O O . LEU A 1 219 ? -3.737 1.728 -2.048 1.00 95.31 219 LEU A O 1
ATOM 1665 N N . GLY A 1 220 ? -2.732 0.207 -3.388 1.00 95.44 220 GLY A N 1
ATOM 1666 C CA . GLY A 1 220 ? -2.560 -0.810 -2.350 1.00 95.44 220 GLY A CA 1
ATOM 1667 C C . GLY A 1 220 ? -1.596 -0.373 -1.249 1.00 95.44 220 GLY A C 1
ATOM 1668 O O . GLY A 1 220 ? -1.901 -0.539 -0.074 1.00 95.44 220 GLY A O 1
ATOM 1669 N N . LEU A 1 221 ? -0.481 0.280 -1.600 1.00 95.69 221 LEU A N 1
ATOM 1670 C CA . LEU A 1 221 ? 0.457 0.852 -0.621 1.00 95.69 221 LEU A CA 1
ATOM 1671 C C . LEU A 1 221 ? -0.193 1.932 0.259 1.00 95.69 221 LEU A C 1
ATOM 1673 O O . LEU A 1 221 ? 0.091 1.999 1.456 1.00 95.69 221 LEU A O 1
ATOM 1677 N N . ILE A 1 222 ? -1.079 2.757 -0.311 1.00 95.25 222 ILE A N 1
ATOM 1678 C CA . ILE A 1 222 ? -1.826 3.779 0.438 1.00 95.25 222 ILE A CA 1
ATOM 1679 C C . ILE A 1 222 ? -2.799 3.132 1.431 1.00 95.25 222 ILE A C 1
ATOM 1681 O O . ILE A 1 222 ? -2.893 3.602 2.564 1.00 95.25 222 ILE A O 1
ATOM 1685 N N . HIS A 1 223 ? -3.476 2.058 1.013 1.00 93.44 223 HIS A N 1
ATOM 1686 C CA . HIS A 1 223 ? -4.533 1.372 1.768 1.00 93.44 223 HIS A CA 1
ATOM 1687 C C . HIS A 1 223 ? -4.066 0.059 2.415 1.00 93.44 223 HIS A C 1
ATOM 1689 O O . HIS A 1 223 ? -4.881 -0.830 2.660 1.00 93.44 223 HIS A O 1
ATOM 1695 N N . ALA A 1 224 ? -2.768 -0.090 2.683 1.00 91.88 224 ALA A N 1
ATOM 1696 C CA . ALA A 1 224 ? -2.227 -1.318 3.257 1.00 91.88 224 ALA A CA 1
ATOM 1697 C C . ALA A 1 224 ? -2.938 -1.663 4.582 1.00 91.88 224 ALA A C 1
ATOM 1699 O O . ALA A 1 224 ? -3.056 -0.806 5.464 1.00 91.88 224 ALA A O 1
ATOM 1700 N N . ASN A 1 225 ? -3.426 -2.902 4.708 1.00 86.62 225 ASN A N 1
ATOM 1701 C CA . ASN A 1 225 ? -4.275 -3.411 5.805 1.00 86.62 225 ASN A CA 1
ATOM 1702 C C . ASN A 1 225 ? -5.647 -2.723 5.989 1.00 86.62 225 ASN A C 1
ATOM 1704 O O . ASN A 1 225 ? -6.401 -3.115 6.873 1.00 86.62 225 ASN A O 1
ATOM 1708 N N . HIS A 1 226 ? -5.991 -1.722 5.173 1.00 87.56 226 HIS A N 1
ATOM 1709 C CA . HIS A 1 226 ? -7.194 -0.884 5.316 1.00 87.56 226 HIS A CA 1
ATOM 1710 C C . HIS A 1 226 ? -7.917 -0.741 3.967 1.00 87.56 226 HIS A C 1
ATOM 1712 O O . HIS A 1 226 ? -8.326 0.344 3.550 1.00 87.56 226 HIS A O 1
ATOM 1718 N N . GLY A 1 227 ? -8.019 -1.852 3.234 1.00 81.06 227 GLY A N 1
ATOM 1719 C CA . GLY A 1 227 ? -8.437 -1.872 1.836 1.00 81.06 227 GLY A CA 1
ATOM 1720 C C . GLY A 1 227 ? -9.937 -1.903 1.555 1.00 81.06 227 GLY A C 1
ATOM 1721 O O . GLY A 1 227 ? -10.292 -1.938 0.380 1.00 81.06 227 GLY A O 1
ATOM 1722 N N . GLU A 1 228 ? -10.825 -1.904 2.553 1.00 83.88 228 GLU A N 1
ATOM 1723 C CA . GLU A 1 228 ? -12.272 -2.145 2.349 1.00 83.88 228 GLU A CA 1
ATOM 1724 C C . GLU A 1 228 ? -12.898 -1.265 1.252 1.00 83.88 228 GLU A C 1
ATOM 1726 O O . GLU A 1 228 ? -13.652 -1.748 0.410 1.00 83.88 228 GLU A O 1
ATOM 1731 N N . GLY A 1 229 ? -12.511 0.013 1.172 1.00 84.25 229 GLY A N 1
ATOM 1732 C CA . GLY A 1 229 ? -13.018 0.935 0.148 1.00 84.25 229 GLY A CA 1
ATOM 1733 C C . GLY A 1 229 ? -12.431 0.757 -1.262 1.00 84.25 229 GLY A C 1
ATOM 1734 O O . GLY A 1 229 ? -12.967 1.325 -2.216 1.00 84.25 229 GLY A O 1
ATOM 1735 N N . ILE A 1 230 ? -11.332 0.007 -1.421 1.00 90.00 230 ILE A N 1
ATOM 1736 C CA . ILE A 1 230 ? -10.584 -0.098 -2.688 1.00 90.00 230 ILE A CA 1
ATOM 1737 C C . ILE A 1 230 ? -10.460 -1.529 -3.228 1.00 90.00 230 ILE A C 1
ATOM 1739 O O . ILE A 1 230 ? -10.239 -1.689 -4.429 1.00 90.00 230 ILE A O 1
ATOM 1743 N N . LYS A 1 231 ? -10.654 -2.560 -2.392 1.00 91.31 231 LYS A N 1
ATOM 1744 C CA . LYS A 1 231 ? -10.564 -3.983 -2.771 1.00 91.31 231 LYS A CA 1
ATOM 1745 C C . LYS A 1 231 ? -11.367 -4.293 -4.031 1.00 91.31 231 LYS A C 1
ATOM 1747 O O . LYS A 1 231 ? -10.805 -4.819 -4.986 1.00 91.31 231 LYS A O 1
ATOM 1752 N N . GLN A 1 232 ? -12.639 -3.888 -4.077 1.00 92.94 232 GLN A N 1
ATOM 1753 C CA . GLN A 1 232 ? -13.496 -4.145 -5.239 1.00 92.94 232 GLN A CA 1
ATOM 1754 C C . GLN A 1 232 ? -12.959 -3.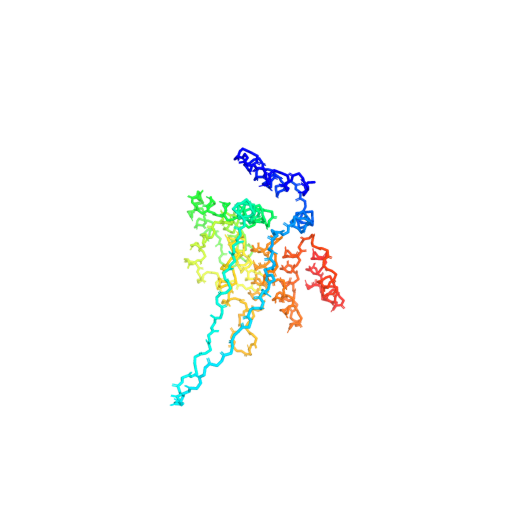479 -6.512 1.00 92.94 232 GLN A C 1
ATOM 1756 O O . GLN A 1 232 ? -12.909 -4.101 -7.565 1.00 92.94 232 GLN A O 1
ATOM 1761 N N . PHE A 1 233 ? -12.484 -2.236 -6.415 1.00 92.81 233 PHE A N 1
ATOM 1762 C CA . PHE A 1 233 ? -11.912 -1.529 -7.560 1.00 92.81 233 PHE A CA 1
ATOM 1763 C C . PHE A 1 233 ? -10.634 -2.203 -8.088 1.00 92.81 233 PHE A C 1
ATOM 1765 O O . PHE A 1 233 ? -10.456 -2.326 -9.302 1.00 92.81 233 PHE A O 1
ATOM 1772 N N . LEU A 1 234 ? -9.743 -2.646 -7.194 1.00 93.88 234 LEU A N 1
ATOM 1773 C CA . LEU A 1 234 ? -8.522 -3.371 -7.568 1.00 93.88 234 LEU A CA 1
ATOM 1774 C C . LEU A 1 234 ? -8.851 -4.734 -8.186 1.00 93.88 234 LEU A C 1
ATOM 1776 O O . LEU A 1 234 ? -8.242 -5.116 -9.183 1.00 93.88 234 LEU A O 1
ATOM 1780 N N . ARG A 1 235 ? -9.860 -5.419 -7.643 1.00 94.62 235 ARG A N 1
ATOM 1781 C CA . ARG A 1 235 ? -10.382 -6.691 -8.147 1.00 94.62 235 ARG A CA 1
ATOM 1782 C C . ARG A 1 235 ? -10.969 -6.557 -9.553 1.00 94.62 235 ARG A C 1
ATOM 1784 O O . ARG A 1 235 ? -10.622 -7.328 -10.446 1.00 94.62 235 ARG A O 1
ATOM 1791 N N . ASP A 1 236 ? -11.796 -5.541 -9.776 1.00 93.56 236 ASP A N 1
ATOM 1792 C CA . ASP A 1 236 ? -12.355 -5.240 -11.096 1.00 93.56 236 ASP A CA 1
ATOM 1793 C C . ASP A 1 236 ? -11.242 -4.879 -12.089 1.00 93.56 236 ASP A C 1
ATOM 1795 O O . ASP A 1 236 ? -11.224 -5.373 -13.218 1.00 93.56 236 ASP A O 1
ATOM 1799 N N . SER A 1 237 ? -10.257 -4.087 -11.649 1.00 92.12 237 SER A N 1
ATOM 1800 C CA . SER A 1 237 ? -9.086 -3.733 -12.460 1.00 92.12 237 SER A CA 1
ATOM 1801 C C . SER A 1 237 ? -8.283 -4.973 -12.866 1.00 92.12 237 SER A C 1
ATOM 1803 O O . SER A 1 237 ? -7.933 -5.100 -14.038 1.00 92.12 237 SER A O 1
ATOM 1805 N N . LEU A 1 238 ? -8.058 -5.913 -11.938 1.00 93.00 238 LEU A N 1
ATOM 1806 C CA . LEU A 1 238 ? -7.352 -7.172 -12.193 1.00 93.00 238 LEU A CA 1
ATOM 1807 C C . LEU A 1 238 ? -8.079 -8.041 -13.228 1.00 93.00 238 LEU A C 1
ATOM 1809 O O . LEU A 1 238 ? -7.454 -8.547 -14.156 1.00 93.00 238 LEU A O 1
ATOM 1813 N N . ARG A 1 239 ? -9.404 -8.172 -13.097 1.00 92.50 239 ARG A N 1
ATOM 1814 C CA . ARG A 1 239 ? -10.250 -8.970 -14.002 1.00 92.50 239 ARG A CA 1
ATOM 1815 C C . ARG A 1 239 ? -10.420 -8.340 -15.385 1.00 92.50 239 ARG A C 1
ATOM 1817 O O . ARG A 1 239 ? -10.621 -9.050 -16.365 1.00 92.50 239 ARG A O 1
ATOM 1824 N N . SER A 1 240 ? -10.361 -7.012 -15.470 1.00 90.31 240 SER A N 1
ATOM 1825 C CA . SER A 1 240 ? -10.610 -6.260 -16.708 1.00 90.31 240 SER A CA 1
ATOM 1826 C C . SER A 1 240 ? -9.429 -6.217 -17.683 1.00 90.31 240 SER A C 1
ATOM 1828 O O . SER A 1 240 ? -9.589 -5.752 -18.812 1.00 90.31 240 SER A O 1
ATOM 1830 N N . THR A 1 241 ? -8.245 -6.681 -17.273 1.00 89.44 241 THR A N 1
ATOM 1831 C CA . THR A 1 241 ? -7.013 -6.564 -18.059 1.00 89.44 241 THR A CA 1
ATOM 1832 C C . THR A 1 241 ? -6.297 -7.899 -18.207 1.00 89.44 241 THR A C 1
ATOM 1834 O O . THR A 1 241 ? -6.228 -8.700 -17.280 1.00 89.44 241 THR A O 1
ATOM 1837 N N . SER A 1 242 ? -5.713 -8.114 -19.383 1.00 88.12 242 SER A N 1
ATOM 1838 C CA . SER A 1 242 ? -4.809 -9.231 -19.675 1.00 88.12 242 SER A CA 1
ATOM 1839 C C . SER A 1 242 ? -3.356 -8.772 -19.838 1.00 88.12 242 SER A C 1
ATOM 1841 O O . SER A 1 242 ? -2.515 -9.527 -20.320 1.00 88.12 242 SER A O 1
ATOM 1843 N N . VAL A 1 243 ? -3.055 -7.507 -19.520 1.00 92.56 243 VAL A N 1
ATOM 1844 C CA . VAL A 1 243 ? -1.701 -6.954 -19.638 1.00 92.56 243 VAL A CA 1
ATOM 1845 C C . VAL A 1 243 ? -0.915 -7.294 -18.378 1.00 92.56 243 VAL A C 1
ATOM 1847 O O . VAL A 1 243 ? -1.211 -6.769 -17.305 1.00 92.56 243 VAL A O 1
ATOM 1850 N N . GLU A 1 244 ? 0.127 -8.110 -18.525 1.00 94.06 244 GLU A N 1
ATOM 1851 C CA . GLU A 1 244 ? 0.901 -8.681 -17.411 1.00 94.06 244 GLU A CA 1
ATOM 1852 C C . GLU A 1 244 ? 1.411 -7.631 -16.414 1.00 94.06 244 GLU A C 1
ATOM 1854 O O . GLU A 1 244 ? 1.365 -7.839 -15.209 1.00 94.06 244 GLU A O 1
ATOM 1859 N N . VAL A 1 245 ? 1.863 -6.468 -16.898 1.00 95.00 245 VAL A N 1
ATOM 1860 C CA . VAL A 1 245 ? 2.382 -5.377 -16.050 1.00 95.00 245 VAL A CA 1
ATOM 1861 C C . VAL A 1 245 ? 1.280 -4.734 -15.201 1.00 95.00 245 VAL A C 1
ATOM 1863 O O . VAL A 1 245 ? 1.512 -4.363 -14.049 1.00 95.00 245 VAL A O 1
ATOM 1866 N N . ILE A 1 246 ? 0.074 -4.601 -15.758 1.00 94.81 246 ILE A N 1
ATOM 1867 C CA . ILE A 1 246 ? -1.076 -4.056 -15.030 1.00 94.81 246 ILE A CA 1
ATOM 1868 C C . ILE A 1 246 ? -1.574 -5.102 -14.031 1.00 94.81 246 ILE A C 1
ATOM 1870 O O . ILE A 1 246 ? -1.802 -4.758 -12.874 1.00 94.81 246 ILE A O 1
ATOM 1874 N N . GLN A 1 247 ? -1.648 -6.376 -14.435 1.00 95.50 247 GLN A N 1
ATOM 1875 C CA . GLN A 1 247 ? -1.973 -7.486 -13.535 1.00 95.50 247 GLN A CA 1
ATOM 1876 C C . GLN A 1 247 ? -0.967 -7.609 -12.386 1.00 95.50 247 GLN A C 1
ATOM 1878 O O . GLN A 1 247 ? -1.379 -7.810 -11.250 1.00 95.50 247 GLN A O 1
ATOM 1883 N N . HIS A 1 248 ? 0.327 -7.414 -12.649 1.00 96.81 248 HIS A N 1
ATOM 1884 C CA . HIS A 1 248 ? 1.377 -7.405 -11.630 1.00 96.81 248 HIS A CA 1
ATOM 1885 C C . HIS A 1 248 ? 1.117 -6.331 -10.567 1.00 96.81 248 HIS A C 1
ATOM 1887 O O . HIS A 1 248 ? 1.070 -6.626 -9.375 1.00 96.81 248 HIS A O 1
ATOM 1893 N N . GLY A 1 249 ? 0.871 -5.089 -10.993 1.00 96.69 249 GLY A N 1
ATOM 1894 C CA . GLY A 1 249 ? 0.546 -4.001 -10.071 1.00 96.69 249 GLY A CA 1
ATOM 1895 C C . GLY A 1 249 ? -0.784 -4.192 -9.335 1.00 96.69 249 GLY A C 1
ATOM 1896 O O . GLY A 1 249 ? -0.877 -3.885 -8.148 1.00 96.69 249 GLY A O 1
ATOM 1897 N N . ALA A 1 250 ? -1.795 -4.732 -10.019 1.00 96.06 250 ALA A N 1
ATOM 1898 C CA . ALA A 1 250 ? -3.103 -5.029 -9.446 1.00 96.06 250 ALA A CA 1
ATOM 1899 C C . ALA A 1 250 ? -3.038 -6.146 -8.394 1.00 96.06 250 ALA A C 1
ATOM 1901 O O . ALA A 1 250 ? -3.628 -5.982 -7.332 1.00 96.06 250 ALA A O 1
ATOM 1902 N N . CYS A 1 251 ? -2.292 -7.228 -8.649 1.00 96.62 251 CYS A N 1
ATOM 1903 C CA . CYS A 1 251 ? -2.085 -8.317 -7.690 1.00 96.62 251 CYS A CA 1
ATOM 1904 C C . CYS A 1 251 ? -1.410 -7.790 -6.425 1.00 96.62 251 CYS A C 1
ATOM 1906 O O . CYS A 1 251 ? -1.993 -7.895 -5.350 1.00 96.62 251 CYS A O 1
ATOM 1908 N N . LEU A 1 252 ? -0.249 -7.132 -6.564 1.00 97.06 252 LEU A N 1
ATOM 1909 C CA . LEU A 1 252 ? 0.473 -6.571 -5.417 1.00 97.06 252 LEU A CA 1
ATOM 1910 C C . LEU A 1 252 ? -0.383 -5.562 -4.643 1.00 97.06 252 LEU A C 1
ATOM 1912 O O . LEU A 1 252 ? -0.388 -5.551 -3.413 1.00 97.06 252 LEU A O 1
ATOM 1916 N N . GLY A 1 253 ? -1.109 -4.701 -5.361 1.00 96.19 253 GLY A N 1
ATOM 1917 C CA . GLY A 1 253 ? -1.992 -3.718 -4.749 1.00 96.19 253 GLY A CA 1
ATOM 1918 C C . GLY A 1 253 ? -3.142 -4.369 -3.977 1.00 96.19 253 GLY A C 1
ATOM 1919 O O . GLY A 1 253 ? -3.437 -3.954 -2.857 1.00 96.19 253 GLY A O 1
ATOM 1920 N N . LEU A 1 254 ? -3.768 -5.395 -4.561 1.00 95.31 254 LEU A N 1
ATOM 1921 C CA . LEU A 1 254 ? -4.870 -6.135 -3.953 1.00 95.31 254 LEU A CA 1
ATOM 1922 C C . LEU A 1 254 ? -4.394 -6.904 -2.718 1.00 95.31 254 LEU A C 1
ATOM 1924 O O . LEU A 1 254 ? -4.989 -6.726 -1.661 1.00 95.31 254 LEU A O 1
ATOM 1928 N N . GLY A 1 255 ? -3.279 -7.634 -2.817 1.00 94.75 255 GLY A N 1
ATOM 1929 C CA . GLY A 1 255 ? -2.682 -8.366 -1.697 1.00 94.75 255 GLY A CA 1
ATOM 1930 C C . GLY A 1 255 ? -2.340 -7.463 -0.511 1.00 94.75 255 GLY A C 1
ATOM 1931 O O . GLY A 1 255 ? -2.656 -7.796 0.626 1.00 94.75 255 GLY A O 1
ATOM 1932 N N . LEU A 1 256 ? -1.784 -6.268 -0.754 1.00 94.69 256 LEU A N 1
ATOM 1933 C CA . LEU A 1 256 ? -1.539 -5.284 0.312 1.00 94.69 256 LEU A CA 1
ATOM 1934 C C . LEU A 1 256 ? -2.832 -4.743 0.940 1.00 94.69 256 LEU A C 1
ATOM 1936 O O . LEU A 1 256 ? -2.894 -4.528 2.153 1.00 94.69 256 LEU A O 1
ATOM 1940 N N . ALA A 1 257 ? -3.860 -4.504 0.126 1.00 93.25 257 ALA A N 1
ATOM 1941 C CA . ALA A 1 257 ? -5.151 -3.997 0.583 1.00 93.25 257 ALA A CA 1
ATOM 1942 C C . ALA A 1 257 ? -5.956 -5.052 1.374 1.00 93.25 257 ALA A C 1
ATOM 1944 O O . ALA A 1 257 ? -6.755 -4.691 2.241 1.00 93.25 257 ALA A O 1
ATOM 1945 N N . SER A 1 258 ? -5.745 -6.343 1.097 1.00 91.44 258 SER A N 1
ATOM 1946 C CA . SER A 1 258 ? -6.399 -7.486 1.754 1.00 91.44 258 SER A CA 1
ATOM 1947 C C . SER A 1 258 ? -5.466 -8.303 2.652 1.00 91.44 258 SER A C 1
ATOM 1949 O O . SER A 1 258 ? -5.767 -9.451 2.985 1.00 91.44 258 SER A O 1
ATOM 1951 N N . LEU A 1 259 ? -4.327 -7.740 3.053 1.00 90.69 259 LEU A N 1
ATOM 1952 C CA . LEU A 1 259 ? -3.334 -8.474 3.827 1.00 90.69 259 LEU A CA 1
ATOM 1953 C C . LEU A 1 259 ? -3.924 -8.930 5.171 1.00 90.69 259 LEU A C 1
ATOM 1955 O O . LEU A 1 259 ? -4.421 -8.130 5.964 1.00 90.69 259 LEU A O 1
ATOM 1959 N N . GLY A 1 260 ? -3.870 -10.240 5.419 1.00 85.38 260 GLY A N 1
ATOM 1960 C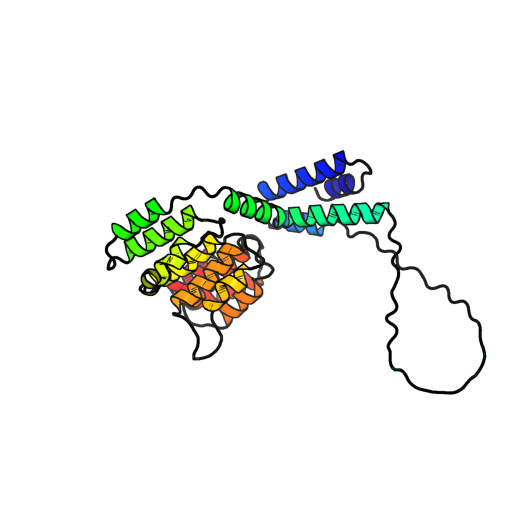 CA . GLY A 1 260 ? -4.348 -10.846 6.663 1.00 85.38 260 GLY A CA 1
ATOM 1961 C C . GLY A 1 260 ? -5.871 -10.925 6.812 1.00 85.38 260 GLY A C 1
ATOM 1962 O O . GLY A 1 260 ? -6.335 -11.201 7.917 1.00 85.38 260 GLY A O 1
ATOM 1963 N N . THR A 1 261 ? -6.652 -10.701 5.745 1.00 84.75 261 THR A N 1
ATOM 1964 C CA . THR A 1 261 ? -8.125 -10.798 5.808 1.00 84.75 261 THR A CA 1
ATOM 1965 C C . THR A 1 261 ? -8.666 -12.195 5.510 1.00 84.75 261 THR A C 1
ATOM 1967 O O . THR A 1 261 ? -9.836 -12.432 5.781 1.00 84.75 261 THR A O 1
ATOM 1970 N N . ALA A 1 262 ? -7.834 -13.106 4.983 1.00 87.06 262 ALA A N 1
ATOM 1971 C CA . ALA A 1 262 ? -8.221 -14.471 4.594 1.00 87.06 262 ALA A CA 1
ATOM 1972 C C . ALA A 1 262 ? -9.477 -14.510 3.693 1.00 87.06 262 ALA A C 1
ATOM 1974 O O . ALA A 1 262 ? -10.386 -15.311 3.891 1.00 87.06 262 ALA A O 1
ATOM 1975 N N . ASP A 1 263 ? -9.538 -13.589 2.727 1.00 89.31 263 ASP A N 1
ATOM 1976 C CA . ASP A 1 263 ? -10.644 -13.476 1.777 1.00 89.31 263 ASP A CA 1
ATOM 1977 C C . ASP A 1 263 ? -10.439 -14.472 0.623 1.00 89.31 263 ASP A C 1
ATOM 1979 O O . ASP A 1 263 ? -9.585 -14.270 -0.245 1.00 89.31 263 ASP A O 1
ATOM 1983 N N . GLU A 1 264 ? -11.214 -15.558 0.639 1.00 91.75 264 GLU A N 1
ATOM 1984 C CA . GLU A 1 264 ? -11.156 -16.636 -0.359 1.00 91.75 264 GLU A CA 1
ATOM 1985 C C . GLU A 1 264 ? -11.483 -16.142 -1.773 1.00 91.75 264 GLU A C 1
ATOM 1987 O O . GLU A 1 264 ? -10.896 -16.603 -2.751 1.00 91.75 264 GLU A O 1
ATOM 1992 N N . ASP A 1 265 ? -12.373 -15.156 -1.901 1.00 93.25 265 ASP A N 1
ATOM 1993 C CA . ASP A 1 265 ? -12.772 -14.672 -3.212 1.00 93.25 265 ASP A CA 1
ATOM 1994 C C . ASP A 1 265 ? -11.617 -13.902 -3.882 1.00 93.25 265 ASP A C 1
ATOM 1996 O O . ASP A 1 265 ? -11.431 -13.984 -5.100 1.00 93.25 265 ASP A O 1
ATOM 2000 N N . ILE A 1 266 ? -10.847 -13.135 -3.101 1.00 93.31 266 ILE A N 1
ATOM 2001 C CA . ILE A 1 266 ? -9.623 -12.466 -3.574 1.00 93.31 266 ILE A CA 1
ATOM 2002 C C . ILE A 1 266 ? -8.543 -13.501 -3.905 1.00 93.31 266 ILE A C 1
ATOM 2004 O O . ILE A 1 266 ? -7.873 -13.380 -4.935 1.00 93.31 266 ILE A O 1
ATOM 2008 N N . TYR A 1 267 ? -8.397 -14.524 -3.060 1.00 94.75 267 TYR A N 1
ATOM 2009 C CA . TYR A 1 267 ? -7.450 -15.611 -3.282 1.00 94.75 267 TYR A CA 1
ATOM 2010 C C . TYR A 1 267 ? -7.705 -16.325 -4.616 1.00 94.75 267 TYR A C 1
ATOM 2012 O O . TYR A 1 267 ? -6.773 -16.502 -5.404 1.00 94.75 267 TYR A O 1
ATOM 2020 N N . ASP A 1 268 ? -8.959 -16.663 -4.922 1.00 95.12 268 ASP A N 1
ATOM 2021 C CA . ASP A 1 268 ? -9.322 -17.334 -6.172 1.00 95.12 268 ASP A CA 1
ATOM 2022 C C . ASP A 1 268 ? -9.034 -16.476 -7.417 1.00 95.12 268 ASP A C 1
ATOM 2024 O O . ASP A 1 268 ? -8.554 -16.994 -8.432 1.00 95.12 268 ASP A O 1
ATOM 2028 N N . ASP A 1 269 ? -9.240 -15.157 -7.344 1.00 94.25 269 ASP A N 1
ATOM 2029 C CA . ASP A 1 269 ? -8.883 -14.255 -8.446 1.00 94.25 269 ASP A CA 1
ATOM 2030 C C . ASP A 1 269 ? -7.368 -14.184 -8.673 1.00 94.25 269 ASP A C 1
ATOM 2032 O O . ASP A 1 269 ? -6.908 -14.266 -9.814 1.00 94.25 269 ASP A O 1
ATOM 2036 N N . ILE A 1 270 ? -6.579 -14.064 -7.601 1.00 94.88 270 ILE A N 1
ATOM 2037 C CA . ILE A 1 270 ? -5.110 -14.030 -7.689 1.00 94.88 270 ILE A CA 1
ATOM 2038 C C . ILE A 1 270 ? -4.575 -15.379 -8.193 1.00 94.88 270 ILE A C 1
ATOM 2040 O O . ILE A 1 270 ? -3.684 -15.432 -9.046 1.00 94.88 270 ILE A O 1
ATOM 2044 N N . LYS A 1 271 ? -5.163 -16.485 -7.736 1.00 94.94 271 LYS A N 1
ATOM 2045 C CA . LYS A 1 271 ? -4.841 -17.837 -8.197 1.00 94.94 271 LYS A CA 1
ATOM 2046 C C . LYS A 1 271 ? -5.134 -18.023 -9.684 1.00 94.94 271 LYS A C 1
ATOM 2048 O O . LYS A 1 271 ? -4.335 -18.644 -10.386 1.00 94.94 271 LYS A O 1
ATOM 2053 N N . SER A 1 272 ? -6.228 -17.450 -10.192 1.00 94.19 272 SER A N 1
ATOM 2054 C CA . SER A 1 272 ? -6.501 -17.447 -11.632 1.00 94.19 272 SER A CA 1
ATOM 2055 C C . SER A 1 272 ? -5.373 -16.771 -12.417 1.00 94.19 272 SER A C 1
ATOM 2057 O O . SER A 1 272 ? -5.000 -17.268 -13.477 1.00 94.19 272 SER A O 1
ATOM 2059 N N . VAL A 1 273 ? -4.802 -15.676 -11.900 1.00 94.19 273 VAL A N 1
ATOM 2060 C CA . VAL A 1 273 ? -3.681 -14.968 -12.543 1.00 94.19 273 VAL A CA 1
ATOM 2061 C C . VAL A 1 273 ? -2.419 -15.828 -12.546 1.00 94.19 273 VAL A C 1
ATOM 2063 O O . VAL A 1 273 ? -1.755 -15.922 -13.580 1.00 94.19 273 VAL A O 1
ATOM 2066 N N . LEU A 1 274 ? -2.127 -16.519 -11.440 1.00 93.19 274 LEU A N 1
ATOM 2067 C CA . LEU A 1 274 ? -0.987 -17.436 -11.333 1.00 93.19 274 LEU A CA 1
ATOM 2068 C C . LEU A 1 274 ? -1.018 -18.540 -12.404 1.00 93.19 274 LEU A C 1
ATOM 2070 O O . LEU A 1 274 ? 0.021 -18.902 -12.951 1.00 93.19 274 LEU A O 1
ATOM 2074 N N . TYR A 1 275 ? -2.204 -19.052 -12.742 1.00 92.50 275 TYR A N 1
ATOM 2075 C CA . TYR A 1 275 ? -2.365 -20.098 -13.759 1.00 92.50 275 TYR A CA 1
ATOM 2076 C C . TYR A 1 275 ? -2.309 -19.602 -15.206 1.00 92.50 275 TYR A C 1
ATOM 2078 O O . TYR A 1 275 ? -2.352 -20.416 -16.127 1.00 92.50 275 TYR A O 1
ATOM 2086 N N . THR A 1 276 ? -2.159 -18.296 -15.427 1.00 89.00 276 THR A N 1
ATOM 2087 C CA . THR A 1 276 ? -2.023 -17.716 -16.774 1.00 89.00 276 THR A CA 1
ATOM 2088 C C . THR A 1 276 ? -0.616 -17.903 -17.368 1.00 89.00 276 THR A C 1
ATOM 2090 O O . THR A 1 276 ? -0.354 -17.415 -18.462 1.00 89.00 276 THR A O 1
ATOM 2093 N N . ASP A 1 277 ? 0.290 -18.594 -16.657 1.00 86.25 277 ASP A N 1
ATOM 2094 C CA . ASP A 1 277 ? 1.679 -18.897 -17.061 1.00 86.25 277 ASP A CA 1
ATOM 2095 C C . ASP A 1 277 ? 2.515 -17.648 -17.424 1.00 86.25 277 ASP A C 1
ATOM 2097 O O . ASP A 1 277 ? 3.455 -17.684 -18.217 1.00 86.25 277 ASP A O 1
ATOM 2101 N N . SER A 1 278 ? 2.165 -16.503 -16.827 1.00 93.00 278 SER A N 1
ATOM 2102 C CA . SER A 1 278 ? 2.916 -15.255 -16.949 1.00 93.00 278 SER A CA 1
ATOM 2103 C C . SER A 1 278 ? 3.971 -15.173 -15.853 1.00 93.00 278 SER A C 1
ATOM 2105 O O . SER A 1 278 ? 3.635 -15.156 -14.670 1.00 93.00 278 SER A O 1
ATOM 2107 N N . ALA A 1 279 ? 5.245 -15.043 -16.225 1.00 93.62 279 ALA A N 1
ATOM 2108 C CA . ALA A 1 279 ? 6.320 -14.880 -15.246 1.00 93.62 279 ALA A CA 1
ATOM 2109 C C . ALA A 1 279 ? 6.158 -13.593 -14.413 1.00 93.62 279 ALA A C 1
ATOM 2111 O O . ALA A 1 279 ? 6.360 -13.604 -13.202 1.00 93.62 279 ALA A O 1
ATOM 2112 N N . VAL A 1 280 ? 5.758 -12.490 -15.057 1.00 94.56 280 VAL A N 1
ATOM 2113 C CA . VAL A 1 280 ? 5.651 -11.172 -14.415 1.00 94.56 280 VAL A CA 1
ATOM 2114 C C . VAL A 1 280 ? 4.428 -11.101 -13.505 1.00 94.56 280 VAL A C 1
ATOM 2116 O O . VAL A 1 280 ? 4.547 -10.721 -12.340 1.00 94.56 280 VAL A O 1
ATOM 2119 N N . ALA A 1 281 ? 3.246 -11.463 -14.009 1.00 94.25 281 ALA A N 1
ATOM 2120 C CA . ALA A 1 281 ? 2.036 -11.439 -13.190 1.00 94.25 281 ALA A CA 1
ATOM 2121 C C . ALA A 1 281 ? 2.047 -12.557 -12.131 1.00 94.25 281 ALA A C 1
ATOM 2123 O O . ALA A 1 281 ? 1.569 -12.346 -11.019 1.00 94.25 281 ALA A O 1
ATOM 2124 N N . GLY A 1 282 ? 2.653 -13.709 -12.441 1.00 95.19 282 GLY A N 1
ATOM 2125 C CA . GLY A 1 282 ? 2.782 -14.849 -11.536 1.00 95.19 282 GLY A CA 1
ATOM 2126 C C . GLY A 1 282 ? 3.657 -14.573 -10.313 1.00 95.19 282 GLY A C 1
ATOM 2127 O O . GLY A 1 282 ? 3.300 -15.005 -9.221 1.00 95.19 282 GLY A O 1
ATOM 2128 N N . GLU A 1 283 ? 4.748 -13.808 -10.450 1.00 95.94 283 GLU A N 1
ATOM 2129 C CA . GLU A 1 283 ? 5.547 -13.355 -9.298 1.00 95.94 283 GLU A CA 1
ATOM 2130 C C . GLU A 1 283 ? 4.694 -12.527 -8.328 1.00 95.94 283 GLU A C 1
ATOM 2132 O O . GLU A 1 283 ? 4.644 -12.815 -7.132 1.00 95.94 283 GLU A O 1
ATOM 2137 N N . ALA A 1 284 ? 3.974 -11.530 -8.850 1.00 96.50 284 ALA A N 1
ATOM 2138 C CA . ALA A 1 284 ? 3.098 -10.692 -8.041 1.00 96.50 284 ALA A CA 1
ATOM 2139 C C . ALA A 1 284 ? 1.968 -11.498 -7.396 1.00 96.50 284 ALA A C 1
ATOM 2141 O O . ALA A 1 284 ? 1.688 -11.306 -6.215 1.00 96.50 284 ALA A O 1
ATOM 2142 N N . ALA A 1 285 ? 1.345 -12.410 -8.144 1.00 95.56 285 ALA A N 1
ATOM 2143 C CA . ALA A 1 285 ? 0.320 -13.302 -7.617 1.00 95.56 285 ALA A CA 1
ATOM 2144 C C . ALA A 1 285 ? 0.871 -14.182 -6.484 1.00 95.56 285 ALA A C 1
ATOM 2146 O O . ALA A 1 285 ? 0.244 -14.286 -5.435 1.00 95.56 285 ALA A O 1
ATOM 2147 N N . GLY A 1 286 ? 2.076 -14.734 -6.656 1.00 94.69 286 GLY A N 1
ATOM 2148 C CA . GLY A 1 286 ? 2.788 -15.514 -5.642 1.00 94.69 286 GLY A CA 1
ATOM 2149 C C . GLY A 1 286 ? 3.044 -14.754 -4.341 1.00 94.69 286 GLY A C 1
ATOM 2150 O O . GLY A 1 286 ? 2.901 -15.328 -3.270 1.00 94.69 286 GLY A O 1
ATOM 2151 N N . ILE A 1 287 ? 3.401 -13.469 -4.432 1.00 95.31 287 ILE A N 1
ATOM 2152 C CA . ILE A 1 287 ? 3.631 -12.598 -3.265 1.00 95.31 287 ILE A CA 1
ATOM 2153 C C . ILE A 1 287 ? 2.313 -12.174 -2.594 1.00 95.31 287 ILE A C 1
ATOM 2155 O O . ILE A 1 287 ? 2.305 -11.880 -1.402 1.00 95.31 287 ILE A O 1
ATOM 2159 N N . SER A 1 288 ? 1.224 -12.087 -3.361 1.00 93.88 288 SER A N 1
ATOM 2160 C CA . SER A 1 288 ? -0.049 -11.503 -2.908 1.00 93.88 288 SER A CA 1
ATOM 2161 C C . SER A 1 288 ? -1.006 -12.500 -2.250 1.00 93.88 288 SER A C 1
ATOM 2163 O O . SER A 1 288 ? -1.946 -12.056 -1.593 1.00 93.88 288 SER A O 1
ATOM 2165 N N . MET A 1 289 ? -0.802 -13.805 -2.467 1.00 89.94 289 MET A N 1
ATOM 2166 C CA . MET A 1 289 ? -1.528 -14.894 -1.792 1.00 89.94 289 MET A CA 1
ATOM 2167 C C . MET A 1 289 ? -1.067 -15.063 -0.345 1.00 89.94 289 MET A C 1
ATOM 2169 O O . MET A 1 289 ? -1.947 -15.319 0.504 1.00 89.94 289 MET A O 1
#

Secondary structure (DSSP, 8-state):
-HHHHHHHHHSS-HHHHHHHHHHHHHHHHHS-HHHHHHHHHTSPPP-PPPPP-----------------------------HHHHHHHHHHHHHHHHHTSHHHHHHHHHHHHHT----HHHHHHHHHHS-TT-HHHHHHHHHHHHHHTTTS---HHHHHTHHHHTT--THHHHHHHHHHHHHTTT-TTTHHHHHGGGS--SSTTS---HHHHHHHHHHHHHHTTT--TTTHHHHHHHHHH---HHHHHHHHHHHHHHTTTS--HHHHHHHHHHHTT--HHHHHHHHHH-

pLDDT: mean 82.47, std 19.46, range [25.75, 97.19]

Sequence (289 aa):
VASILEKLLRSESKDDALLALQIAFDLVENEHQAFLMSVGDHLPAPKTRPVEASTTQNENTAGDVPMTDETPSQTTEYETDPADAVYAERLTKVKGILSGETSIQLTLQFLYSHNKSDLLILKTIKQSVEMRNSVCHSATIYANAIMHAGTTVDTFLRENLDWLSRATNWAKFSATAGLGVIHRGHLQQGRSLMAPYLPQGGAGGGGSPYSEGGALYALGLIHANHGEGIKQFLRDSLRSTSVEVIQHGACLGLGLASLGTADEDIYDDIKSVLYTDSAVAGEAAGISM

Organism: Noccaea caerulescens (NCBI:txid107243)

Foldseek 3Di:
DLVQLLVLLLDPDPVSLVVSLVVLLVCLVPHDLQVLVVSLVSNDDQDFDDDDDDDDDDDDDDDDDDDDPDDDPPPPDGDDDVSSVSSNVSSVSSSCSSLVLVVLVVVLVCCQVPQPQDVVVLVVLVVVDDLVDLVSLLVSLVVVLVSQFSNLDPVSCVVCVVSLVPRDDLSVLSNLLSNLRNLASVLPCLCVVLVQQADDPDDPRHDPLSSNLSSLLSQLRNQFSNQPPPLVVLLCQCVVDPDLSNLLSSLNSNLRNCPPVPDVVNLVSLVVQLVVPDPRNVVSSVVSD

InterPro domains:
  IPR002015 Proteasome/cyclosome repeat [PF01851] (249-282)
  IPR011989 Armadillo-like helical [G3DSA:1.25.10.10] (116-289)
  IPR048570 26S proteasome non-ATPase regulatory subunit 1/RPN2, N-terminal domain [PF21505] (3-115)